Protein 5TIF (pdb70)

Structure (mmCIF, N/CA/C/O backbone):
data_5TIF
#
_entry.id   5TIF
#
_cell.length_a   40.500
_cell.length_b   55.000
_cell.length_c   42.000
_cell.angle_alpha   90.00
_cell.angle_beta   104.90
_cell.angle_gamma   90.00
#
_symmetry.space_group_name_H-M   'P 1 21 1'
#
loop_
_entity.id
_entity.type
_entity.pdbx_description
1 polymer 'Acyl-CoA thioesterase I'
2 non-polymer 'OCTANOIC ACID (CAPRYLIC ACID)'
3 non-polymer DI(HYDROXYETHYL)ETHER
4 water water
#
loop_
_atom_site.group_PDB
_atom_site.id
_atom_site.type_symbol
_atom_site.label_atom_id
_atom_site.label_alt_id
_atom_site.label_comp_id
_atom_site.label_asym_id
_atom_site.label_entity_id
_atom_site.label_seq_id
_atom_site.pdbx_PDB_ins_code
_atom_site.Cartn_x
_atom_site.Cartn_y
_atom_site.Cartn_z
_atom_site.occupancy
_atom_site.B_iso_or_equiv
_atom_site.auth_seq_id
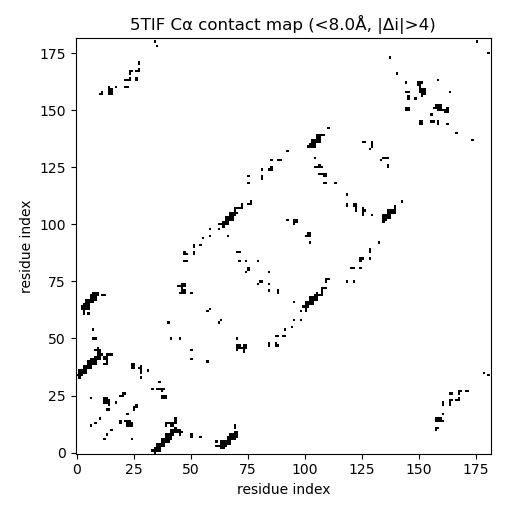_atom_site.auth_comp_id
_atom_site.auth_asym_id
_atom_site.auth_atom_id
_atom_site.pdbx_PDB_model_num
ATOM 1 N N . GLY A 1 3 ? 34.469 13.599 -0.241 1.00 29.83 0 GLY A N 1
ATOM 2 C CA . GLY A 1 3 ? 35.233 12.591 -0.977 1.00 15.82 0 GLY A CA 1
ATOM 3 C C . GLY A 1 3 ? 35.282 11.222 -0.361 1.00 14.18 0 GLY A C 1
ATOM 4 O O . GLY A 1 3 ? 34.899 11.024 0.778 1.00 19.37 0 GLY A O 1
ATOM 5 N N . MET A 1 4 ? 35.770 10.263 -1.152 1.00 12.71 1 MET A N 1
ATOM 6 C CA . MET A 1 4 ? 35.980 8.898 -0.741 1.00 11.93 1 MET A CA 1
ATOM 7 C C . MET A 1 4 ? 37.353 8.760 -0.176 1.00 10.37 1 MET A C 1
ATOM 8 O O . MET A 1 4 ? 38.336 8.735 -0.911 1.00 11.09 1 MET A O 1
ATOM 13 N N . ASP A 1 5 ? 37.451 8.756 1.157 1.00 10.88 2 ASP A N 1
ATOM 14 C CA . ASP A 1 5 ? 38.743 8.611 1.816 1.00 10.28 2 ASP A CA 1
ATOM 15 C C . ASP A 1 5 ? 39.117 7.150 1.906 1.00 9.48 2 ASP A C 1
ATOM 16 O O . ASP A 1 5 ? 38.278 6.263 1.773 1.00 11.61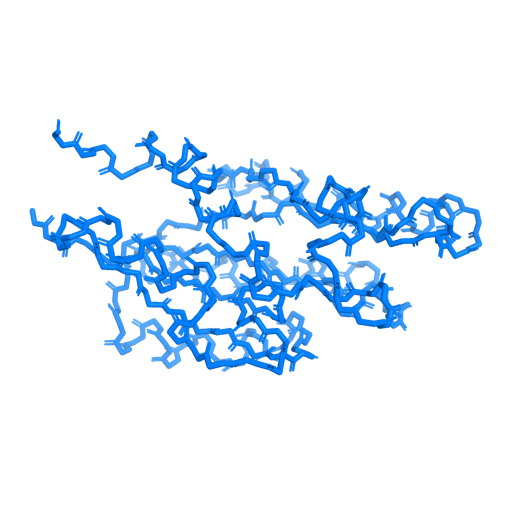 2 ASP A O 1
ATOM 21 N N . THR A 1 6 ? 40.403 6.933 2.177 1.00 9.25 3 THR A N 1
ATOM 22 C CA . THR A 1 6 ? 40.943 5.619 2.381 1.00 9.40 3 THR A CA 1
ATOM 23 C C . THR A 1 6 ? 41.312 5.408 3.850 1.00 8.74 3 THR A C 1
ATOM 24 O O . THR A 1 6 ? 42.035 6.196 4.459 1.00 8.98 3 THR A O 1
ATOM 28 N N . LEU A 1 7 ? 40.849 4.268 4.374 1.00 8.38 4 LEU A N 1
ATOM 29 C CA . LEU A 1 7 ? 41.277 3.698 5.626 1.00 8.03 4 LEU A CA 1
ATOM 30 C C . LEU A 1 7 ? 42.259 2.583 5.292 1.00 7.50 4 LEU A C 1
ATOM 31 O O . LEU A 1 7 ? 41.872 1.612 4.660 1.00 8.20 4 LEU A O 1
ATOM 36 N N . LEU A 1 8 ? 43.499 2.732 5.748 1.00 7.62 5 LEU A N 1
ATOM 37 C CA . LEU A 1 8 ? 44.494 1.675 5.584 1.00 7.79 5 LEU A CA 1
ATOM 38 C C . LEU A 1 8 ? 44.549 0.881 6.866 1.00 7.65 5 LEU A C 1
ATOM 39 O O . LEU A 1 8 ? 44.661 1.459 7.936 1.00 9.02 5 LEU A O 1
ATOM 44 N N . ILE A 1 9 ? 44.489 -0.429 6.749 1.00 7.21 6 ILE A N 1
ATOM 45 C CA A ILE A 1 9 ? 44.602 -1.329 7.882 0.50 7.73 6 ILE A CA 1
ATOM 46 C CA B ILE A 1 9 ? 44.636 -1.304 7.888 0.50 7.78 6 ILE A CA 1
ATOM 47 C C . ILE A 1 9 ? 46.021 -1.905 7.847 1.00 7.86 6 ILE A C 1
ATOM 48 O O . ILE A 1 9 ? 46.377 -2.605 6.909 1.00 10.34 6 ILE A O 1
ATOM 57 N N . LEU A 1 10 ? 46.800 -1.619 8.875 1.00 7.18 7 LEU A N 1
ATOM 58 C CA . LEU A 1 10 ? 48.164 -2.126 9.009 1.00 7.00 7 LEU A CA 1
ATOM 59 C C . LEU A 1 10 ? 48.149 -3.170 10.106 1.00 6.49 7 LEU A C 1
ATOM 60 O O . LEU A 1 10 ? 48.214 -2.829 11.286 1.00 6.66 7 LEU A O 1
ATOM 65 N N . GLY A 1 11 ? 47.994 -4.433 9.707 1.00 7.18 8 GLY A N 1
ATOM 66 C CA . GLY A 1 11 ? 47.726 -5.473 10.673 1.00 6.86 8 GLY A CA 1
ATOM 67 C C . GLY A 1 11 ? 48.456 -6.767 10.387 1.00 6.56 8 GLY A C 1
ATOM 68 O O . GLY A 1 11 ? 49.308 -6.891 9.510 1.00 7.16 8 GLY A O 1
ATOM 69 N N . ASP A 1 12 ? 48.114 -7.743 11.219 1.00 6.75 9 ASP A N 1
ATOM 70 C CA . ASP A 1 12 ? 48.616 -9.101 11.156 1.00 6.73 9 ASP A CA 1
ATOM 71 C C . ASP A 1 12 ? 47.466 -10.039 10.808 1.00 6.47 9 ASP A C 1
ATOM 72 O O . ASP A 1 12 ? 46.518 -9.599 10.127 1.00 6.85 9 ASP A O 1
ATOM 77 N N . SER A 1 13 ? 47.511 -11.312 11.152 1.00 6.84 10 SER A N 1
ATOM 78 C CA A SER A 1 13 ? 46.435 -12.185 10.693 0.50 6.86 10 SER A CA 1
ATOM 79 C CA B SER A 1 13 ? 46.431 -12.210 10.750 0.50 7.26 10 SER A CA 1
ATOM 80 C C . SER A 1 13 ? 45.077 -11.821 11.250 1.00 7.25 10 SER A C 1
ATOM 81 O O . SER A 1 13 ? 44.072 -12.208 10.661 1.00 7.81 10 SER A O 1
ATOM 86 N N . LEU A 1 14 ? 45.018 -11.092 12.352 1.00 6.73 11 LEU A N 1
ATOM 87 C CA . LEU A 1 14 ? 43.700 -10.733 12.852 1.00 7.51 11 LEU A CA 1
ATOM 88 C C . LEU A 1 14 ? 42.937 -9.876 11.877 1.00 7.01 11 LEU A C 1
ATOM 89 O O . LEU A 1 14 ? 41.712 -9.884 11.881 1.00 7.72 11 LEU A O 1
ATOM 94 N N . SER A 1 15 ? 43.660 -9.107 11.061 1.00 6.65 12 SER A N 1
ATOM 95 C CA . SER A 1 15 ? 43.086 -8.299 10.005 1.00 6.33 12 SER A CA 1
ATOM 96 C C . SER A 1 15 ? 43.204 -8.964 8.638 1.00 6.76 12 SER A C 1
ATOM 97 O O . SER A 1 15 ? 42.329 -8.735 7.794 1.00 7.56 12 SER A O 1
ATOM 100 N N . ALA A 1 16 ? 44.280 -9.697 8.362 1.00 7.05 13 ALA A N 1
ATOM 101 C CA . ALA A 1 16 ? 44.420 -10.335 7.058 1.00 7.35 13 ALA A CA 1
ATOM 102 C C . ALA A 1 16 ? 43.476 -11.483 6.872 1.00 8.16 13 ALA A C 1
ATOM 103 O O . ALA A 1 16 ? 43.134 -11.819 5.745 1.00 10.70 13 ALA A O 1
ATOM 105 N N . GLY A 1 17 ? 43.130 -12.111 7.996 1.00 7.89 14 GLY A N 1
ATOM 106 C CA . GLY A 1 17 ? 42.507 -13.413 7.996 1.00 9.89 14 GLY A CA 1
ATOM 107 C C . GLY A 1 17 ? 43.557 -14.459 7.831 1.00 12.32 14 GLY A C 1
ATOM 108 O O . GLY A 1 17 ? 44.336 -14.412 6.937 1.00 23.84 14 GLY A O 1
ATOM 109 N N . TYR A 1 18 ? 43.534 -15.464 8.669 1.00 9.31 15 TYR A N 1
ATOM 110 C CA . TYR A 1 18 ? 44.492 -16.552 8.608 1.00 10.06 15 TYR A CA 1
ATOM 111 C C . TYR A 1 18 ? 44.023 -17.607 7.636 1.00 9.48 15 TYR A C 1
ATOM 112 O O . TYR A 1 18 ? 42.943 -18.163 7.809 1.00 10.36 15 TYR A O 1
ATOM 121 N N . ARG A 1 19 ? 44.847 -17.878 6.635 1.00 9.58 16 ARG A N 1
ATOM 122 C CA . ARG A 1 19 ? 44.524 -18.936 5.689 1.00 10.80 16 ARG A CA 1
ATOM 123 C C . ARG A 1 19 ? 43.148 -18.787 5.103 1.00 10.34 16 ARG A C 1
ATOM 124 O O . ARG A 1 19 ? 42.317 -19.692 5.133 1.00 11.50 16 ARG A O 1
ATOM 132 N N . MET A 1 20 ? 42.888 -17.629 4.515 1.00 9.30 17 MET A N 1
ATOM 133 C CA . MET A 1 20 ? 41.643 -17.380 3.796 1.00 9.31 17 MET A CA 1
ATOM 134 C C . MET A 1 20 ? 41.910 -16.337 2.743 1.00 9.54 17 MET A C 1
ATOM 135 O O . MET A 1 20 ? 42.929 -15.666 2.775 1.00 10.23 17 MET A O 1
ATOM 140 N N . SER A 1 21 ? 40.977 -16.184 1.809 1.00 9.76 18 SER A N 1
ATOM 141 C CA A SER A 1 21 ? 41.058 -15.178 0.774 0.50 9.94 18 SER A CA 1
ATOM 142 C CA B SER A 1 21 ? 41.185 -15.189 0.787 0.50 10.84 18 SER A CA 1
ATOM 143 C C . SER A 1 21 ? 41.035 -13.807 1.389 1.00 9.57 18 SER A C 1
ATOM 144 O O . SER A 1 21 ? 40.304 -13.558 2.356 1.00 10.17 18 SER A O 1
ATOM 149 N N . ALA A 1 22 ? 41.725 -12.879 0.764 1.00 10.15 19 ALA A N 1
ATOM 150 C CA . ALA A 1 22 ? 41.634 -11.506 1.167 1.00 10.29 19 ALA A CA 1
ATOM 151 C C . ALA A 1 22 ? 40.166 -11.041 1.195 1.00 10.00 19 ALA A C 1
ATOM 152 O O . ALA A 1 22 ? 39.755 -10.302 2.081 1.00 10.28 19 ALA A O 1
ATOM 154 N N . SER A 1 23 ? 39.383 -11.459 0.214 1.00 10.05 20 SER A N 1
ATOM 155 C CA . SER A 1 23 ? 38.007 -11.001 0.119 1.00 10.65 20 SER A CA 1
ATOM 156 C C . SER A 1 23 ? 37.113 -11.536 1.218 1.00 10.40 20 SER A C 1
ATOM 157 O O . SER A 1 23 ? 36.033 -11.006 1.418 1.00 11.52 20 SER A O 1
ATOM 160 N N . ALA A 1 24 ? 37.559 -12.574 1.936 1.00 9.99 21 ALA A N 1
ATOM 161 C CA . ALA A 1 24 ? 36.815 -13.136 3.040 1.00 10.35 21 ALA A CA 1
ATOM 162 C C . ALA A 1 24 ? 37.093 -12.444 4.354 1.00 9.38 21 ALA A C 1
ATOM 163 O O . ALA A 1 24 ? 36.337 -12.636 5.303 1.00 10.04 21 ALA A O 1
ATOM 165 N N . ALA A 1 25 ? 38.191 -11.708 4.450 1.00 8.81 22 ALA A N 1
ATOM 166 C CA . ALA A 1 25 ? 38.585 -11.108 5.687 1.00 8.48 22 ALA A CA 1
ATOM 167 C C . ALA A 1 25 ? 37.735 -9.885 5.986 1.00 7.87 22 ALA A C 1
ATOM 168 O O . ALA A 1 25 ? 37.274 -9.172 5.093 1.00 8.32 22 ALA A O 1
ATOM 170 N N . TRP A 1 26 ? 37.562 -9.600 7.288 1.00 8.14 23 TRP A N 1
ATOM 171 C CA . TRP A 1 26 ? 36.672 -8.516 7.656 1.00 7.79 23 TRP A CA 1
ATOM 172 C C . TRP A 1 26 ? 36.997 -7.173 7.043 1.00 7.43 23 TRP A C 1
ATOM 173 O O . TRP A 1 26 ? 36.056 -6.450 6.765 1.00 7.89 23 TRP A O 1
ATOM 184 N N . PRO A 1 27 ? 38.253 -6.775 6.789 1.00 7.20 24 PRO A N 1
ATOM 185 C CA . PRO A 1 27 ? 38.417 -5.455 6.169 1.00 7.24 24 PRO A CA 1
ATOM 186 C C . PRO A 1 27 ? 37.821 -5.385 4.772 1.00 8.01 24 PRO A C 1
ATOM 187 O O . PRO A 1 27 ? 37.342 -4.322 4.364 1.00 8.65 24 PRO A O 1
ATOM 191 N N . ALA A 1 28 ? 37.881 -6.477 4.026 1.00 8.21 25 ALA A N 1
ATOM 192 C CA . ALA A 1 28 ? 37.251 -6.486 2.692 1.00 8.94 25 ALA A CA 1
ATOM 193 C C . ALA A 1 28 ? 35.746 -6.457 2.827 1.00 8.88 25 ALA A C 1
ATOM 194 O O . ALA A 1 28 ? 35.068 -5.766 2.059 1.00 9.92 25 ALA A O 1
ATOM 196 N N . LEU A 1 29 ? 35.199 -7.185 3.787 1.00 8.96 26 LEU A N 1
ATOM 197 C CA . LEU A 1 29 ? 33.771 -7.135 4.037 1.00 9.41 26 LEU A CA 1
ATOM 198 C C . LEU A 1 29 ? 33.345 -5.737 4.456 1.00 9.28 26 LEU A C 1
ATOM 199 O O . LEU A 1 29 ? 32.283 -5.270 4.064 1.00 10.59 26 LEU A O 1
ATOM 204 N N . LEU A 1 30 ? 34.179 -5.043 5.217 1.00 8.91 27 LEU A N 1
ATOM 205 C CA . LEU A 1 30 ? 33.912 -3.690 5.614 1.00 9.02 27 LEU A CA 1
ATOM 206 C C . LEU A 1 30 ? 33.954 -2.775 4.393 1.00 9.60 27 LEU A C 1
ATOM 207 O O . LEU A 1 30 ? 33.084 -1.907 4.227 1.00 10.68 27 LEU A O 1
ATOM 212 N N . ASN A 1 31 ? 34.951 -2.969 3.540 1.00 9.45 28 ASN A N 1
ATOM 213 C CA . ASN A 1 31 ? 35.016 -2.216 2.302 1.00 9.42 28 ASN A CA 1
ATOM 214 C C . ASN A 1 31 ? 33.727 -2.345 1.510 1.00 10.34 28 ASN A C 1
ATOM 215 O O . ASN A 1 31 ? 33.191 -1.382 0.965 1.00 12.59 28 ASN A O 1
ATOM 220 N N . ASP A 1 32 ? 33.250 -3.588 1.418 1.00 10.93 29 ASP A N 1
ATOM 221 C CA . ASP A 1 32 ? 32.015 -3.833 0.682 1.00 12.11 29 ASP A CA 1
ATOM 222 C C . ASP A 1 32 ? 30.830 -3.143 1.367 1.00 12.02 29 ASP A C 1
ATOM 223 O O . ASP A 1 32 ? 29.984 -2.514 0.728 1.00 14.29 29 ASP A O 1
ATOM 228 N N . LYS A 1 33 ? 30.736 -3.243 2.680 1.00 12.21 30 LYS A N 1
ATOM 229 C CA . LYS A 1 33 ? 29.641 -2.612 3.431 1.00 12.72 30 LYS A CA 1
ATOM 230 C C . LYS A 1 33 ? 29.600 -1.113 3.172 1.00 13.12 30 LYS A C 1
ATOM 231 O O . LYS A 1 33 ? 28.530 -0.522 3.040 1.00 16.42 30 LYS A O 1
ATOM 237 N N . TRP A 1 34 ? 30.768 -0.499 3.119 1.00 11.63 31 TRP A N 1
ATOM 238 C CA . TRP A 1 34 ? 30.855 0.943 2.984 1.00 13.34 31 TRP A CA 1
ATOM 239 C C . TRP A 1 34 ? 30.661 1.455 1.575 1.00 16.53 31 TRP A C 1
ATOM 240 O O . TRP A 1 34 ? 30.519 2.643 1.367 1.00 19.20 31 TRP A O 1
ATOM 251 N N . GLN A 1 35 ? 30.590 0.558 0.610 1.00 15.29 32 GLN A N 1
ATOM 252 C CA . GLN A 1 35 ? 30.263 0.895 -0.756 1.00 26.07 32 GLN A CA 1
ATOM 253 C C . GLN A 1 35 ? 30.808 2.209 -1.204 1.00 25.74 32 GLN A C 1
ATOM 254 O O . GLN A 1 35 ? 30.096 3.076 -1.769 1.00 35.99 32 GLN A O 1
ATOM 260 N N . SER A 1 36 ? 32.121 2.329 -1.189 1.00 36.15 33 SER A N 1
ATOM 261 C CA . SER A 1 36 ? 32.702 3.558 -1.799 1.00 29.61 33 SER A CA 1
ATOM 262 C C . SER A 1 36 ? 32.381 4.885 -1.142 1.00 18.24 33 SER A C 1
ATOM 263 O O . SER A 1 36 ? 32.848 5.938 -1.608 1.00 17.23 33 SER A O 1
ATOM 266 N N . LYS A 1 37 ? 31.705 4.847 0.002 1.00 15.27 34 LYS A N 1
ATOM 267 C CA . LYS A 1 37 ? 31.770 5.968 0.912 1.00 15.62 34 LYS A CA 1
ATOM 268 C C . LYS A 1 37 ? 33.157 6.165 1.445 1.00 15.07 34 LYS A C 1
ATOM 269 O O . LYS A 1 37 ? 33.587 7.308 1.587 1.00 15.60 34 LYS A O 1
ATOM 275 N N . THR A 1 38 ? 33.803 5.044 1.755 1.00 15.36 35 THR A N 1
ATOM 276 C CA . THR A 1 38 ? 35.174 4.983 2.215 1.00 14.05 35 THR A CA 1
ATOM 277 C C . THR A 1 38 ? 35.747 3.719 1.652 1.00 13.01 35 THR A C 1
ATOM 278 O O . THR A 1 38 ? 35.072 2.701 1.578 1.00 16.67 35 THR A O 1
ATOM 282 N N . SER A 1 39 ? 37.003 3.815 1.247 1.00 11.70 36 SER A N 1
ATOM 283 C CA . SER A 1 39 ? 37.741 2.640 0.778 1.00 11.79 36 SER A CA 1
ATOM 284 C C . SER A 1 39 ? 38.567 2.092 1.909 1.00 11.09 36 SER A C 1
ATOM 285 O O . SER A 1 39 ? 39.242 2.829 2.597 1.00 14.09 36 SER A O 1
ATOM 288 N N . VAL A 1 40 ? 38.517 0.791 2.094 1.00 9.48 37 VAL A N 1
ATOM 289 C CA . VAL A 1 40 ? 39.361 0.110 3.072 1.00 9.17 37 VAL A CA 1
ATOM 290 C C . VAL A 1 40 ? 40.411 -0.658 2.326 1.00 9.64 37 VAL A C 1
ATOM 291 O O . VAL A 1 40 ? 40.054 -1.517 1.507 1.00 12.23 37 VAL A O 1
ATOM 295 N N . VAL A 1 41 ? 41.665 -0.356 2.600 1.00 9.14 38 VAL A N 1
ATOM 296 C CA . VAL A 1 41 ? 42.788 -1.067 2.035 1.00 9.77 38 VAL A CA 1
ATOM 297 C C . VAL A 1 41 ? 43.385 -1.891 3.144 1.00 8.56 38 VAL A C 1
ATOM 298 O O . VAL A 1 41 ? 43.827 -1.351 4.156 1.00 9.22 38 VAL A O 1
ATOM 302 N N . ASN A 1 42 ? 43.394 -3.196 2.971 1.00 8.43 39 ASN A N 1
ATOM 303 C CA . ASN A 1 42 ? 43.933 -4.112 3.967 1.00 8.03 39 ASN A CA 1
ATOM 304 C C . ASN A 1 42 ? 45.372 -4.296 3.633 1.00 9.68 39 ASN A C 1
ATOM 305 O O . ASN A 1 42 ? 45.679 -4.615 2.444 1.00 14.66 39 ASN A O 1
ATOM 310 N N . ALA A 1 43 ? 46.284 -3.940 4.483 1.00 7.23 40 ALA A N 1
ATOM 311 C CA . ALA A 1 43 ? 47.695 -4.136 4.307 1.00 7.77 40 ALA A CA 1
ATOM 312 C C . ALA A 1 43 ? 48.184 -4.934 5.494 1.00 7.79 40 ALA A C 1
ATOM 313 O O . ALA A 1 43 ? 49.020 -4.497 6.285 1.00 9.14 40 ALA A O 1
ATOM 315 N N . SER A 1 44 ? 47.674 -6.137 5.609 1.00 7.62 41 SER A N 1
ATOM 316 C CA . SER A 1 44 ? 47.920 -6.991 6.748 1.00 7.41 41 SER A CA 1
ATOM 317 C C . SER A 1 44 ? 48.546 -8.281 6.299 1.00 7.62 41 SER A C 1
ATOM 318 O O . SER A 1 44 ? 48.199 -8.787 5.225 1.00 9.47 41 SER A O 1
ATOM 321 N N . ILE A 1 45 ? 49.431 -8.815 7.129 1.00 7.59 42 ILE A N 1
ATOM 322 C CA A ILE A 1 45 ? 50.175 -10.014 6.785 0.50 8.37 42 ILE A CA 1
ATOM 323 C CA B ILE A 1 45 ? 50.187 -10.014 6.779 0.50 8.43 42 ILE A CA 1
ATOM 324 C C . ILE A 1 45 ? 50.223 -10.915 7.984 1.00 7.99 42 ILE A C 1
ATOM 325 O O . ILE A 1 45 ? 50.662 -10.491 9.058 1.00 7.99 42 ILE A O 1
ATOM 334 N N . SER A 1 46 ? 49.804 -12.153 7.820 1.00 8.53 43 SER A N 1
ATOM 335 C CA . SER A 1 46 ? 49.827 -13.090 8.908 1.00 9.19 43 SER A CA 1
ATOM 336 C C . SER A 1 46 ? 51.265 -13.221 9.458 1.00 9.11 43 SER A C 1
ATOM 337 O O . SER A 1 46 ? 52.223 -13.293 8.722 1.00 9.93 43 SER A O 1
ATOM 340 N N . GLY A 1 47 ? 51.352 -13.247 10.782 1.00 8.98 44 GLY A N 1
ATOM 341 C CA . GLY A 1 47 ? 52.617 -13.413 11.444 1.00 9.48 44 GLY A CA 1
ATOM 342 C C . GLY A 1 47 ? 53.427 -12.167 11.631 1.00 8.44 44 GLY A C 1
ATOM 343 O O . GLY A 1 47 ? 54.497 -12.243 12.249 1.00 9.27 44 GLY A O 1
ATOM 344 N N . ASP A 1 48 ? 52.983 -11.021 11.122 1.00 7.97 45 ASP A N 1
ATOM 345 C CA . ASP A 1 48 ? 53.829 -9.844 11.197 1.00 8.17 45 ASP A CA 1
ATOM 346 C C . ASP A 1 48 ? 53.995 -9.363 12.624 1.00 7.83 45 ASP A C 1
ATOM 347 O O . ASP A 1 48 ? 53.025 -9.196 13.360 1.00 7.92 45 ASP A O 1
ATOM 352 N N . THR A 1 49 ? 55.231 -9.073 12.988 1.00 8.10 46 THR A N 1
ATOM 353 C CA . THR A 1 49 ? 55.522 -8.320 14.192 1.00 8.27 46 THR A CA 1
ATOM 354 C C . THR A 1 49 ? 55.232 -6.856 13.948 1.00 7.85 46 THR A C 1
ATOM 355 O O . THR A 1 49 ? 55.070 -6.390 12.824 1.00 7.89 46 THR A O 1
ATOM 359 N N . SER A 1 50 ? 55.225 -6.084 15.028 1.00 7.34 47 SER A N 1
ATOM 360 C CA . SER A 1 50 ? 55.147 -4.635 14.877 1.00 7.70 47 SER A CA 1
ATOM 361 C C . SER A 1 50 ? 56.258 -4.116 13.987 1.00 8.00 47 SER A C 1
ATOM 362 O O . SER A 1 50 ? 56.048 -3.220 13.193 1.00 7.94 47 SER A O 1
ATOM 365 N N . GLN A 1 51 ? 57.453 -4.657 14.138 1.00 8.00 48 GLN A N 1
ATOM 366 C CA . GLN A 1 51 ? 58.578 -4.209 13.340 1.00 8.55 48 GLN A CA 1
ATOM 367 C C . GLN A 1 51 ? 58.374 -4.509 11.875 1.00 8.84 48 GLN A C 1
ATOM 368 O O . GLN A 1 51 ? 58.709 -3.684 11.015 1.00 9.09 48 GLN A O 1
ATOM 374 N N . GLN A 1 52 ? 57.826 -5.671 11.571 1.00 8.16 49 GLN A N 1
ATOM 375 C CA . GLN A 1 52 ? 57.541 -5.991 10.181 1.00 8.37 49 GLN A CA 1
ATOM 376 C C . GLN A 1 52 ? 56.500 -5.065 9.608 1.00 8.64 49 GLN A C 1
ATOM 377 O O . GLN A 1 52 ? 56.590 -4.655 8.452 1.00 9.46 49 GLN A O 1
ATOM 383 N N . GLY A 1 53 ? 55.484 -4.729 10.397 1.00 8.08 50 GLY A N 1
ATOM 384 C CA . GLY A 1 53 ? 54.498 -3.769 9.911 1.00 8.15 50 GLY A CA 1
ATOM 385 C C . GLY A 1 53 ? 55.107 -2.407 9.666 1.00 8.30 50 GLY A C 1
ATOM 386 O O . GLY A 1 53 ? 54.844 -1.759 8.664 1.00 9.16 50 GLY A O 1
ATOM 387 N N . LEU A 1 54 ? 55.942 -1.958 10.598 1.00 8.49 51 LEU A N 1
ATOM 388 C CA . LEU A 1 54 ? 56.631 -0.693 10.434 1.00 8.97 51 LEU A CA 1
ATOM 389 C C . LEU A 1 54 ? 57.462 -0.683 9.136 1.00 9.78 51 LEU A C 1
ATOM 390 O O . LEU A 1 54 ? 57.514 0.325 8.450 1.00 10.42 51 LEU A O 1
ATOM 395 N N . ALA A 1 55 ? 58.138 -1.788 8.843 1.00 9.64 52 ALA A N 1
ATOM 396 C CA . ALA A 1 55 ? 58.949 -1.839 7.639 1.00 11.00 52 ALA A CA 1
ATOM 397 C C . ALA A 1 55 ? 58.079 -1.629 6.388 1.00 10.61 52 ALA A C 1
ATOM 398 O O . ALA A 1 55 ? 58.574 -1.036 5.413 1.00 12.86 52 ALA A O 1
ATOM 400 N N . ARG A 1 56 ? 56.850 -2.113 6.371 1.00 9.65 53 ARG A N 1
ATOM 401 C CA . ARG A 1 56 ? 55.972 -2.015 5.218 1.00 10.16 53 ARG A CA 1
ATOM 402 C C . ARG A 1 56 ? 55.303 -0.676 5.105 1.00 9.54 53 ARG A C 1
ATOM 403 O O . ARG A 1 56 ? 54.817 -0.310 4.051 1.00 9.98 53 ARG A O 1
ATOM 411 N N . LEU A 1 57 ? 55.257 0.063 6.213 1.00 9.29 54 LEU A N 1
ATOM 412 C CA . LEU A 1 57 ? 54.422 1.242 6.299 1.00 9.14 54 LEU A CA 1
ATOM 413 C C . LEU A 1 57 ? 54.772 2.361 5.332 1.00 9.53 54 LEU A C 1
ATOM 414 O O . LEU A 1 57 ? 53.892 2.899 4.701 1.00 10.07 54 LEU A O 1
ATOM 419 N N . PRO A 1 58 ? 56.046 2.730 5.184 1.00 10.33 55 PRO A N 1
ATOM 420 C CA . PRO A 1 58 ? 56.316 3.923 4.366 1.00 10.71 55 PRO A CA 1
ATOM 421 C C . PRO A 1 58 ? 55.828 3.739 2.947 1.00 11.33 55 PRO A C 1
ATOM 422 O O . PRO A 1 58 ? 55.271 4.657 2.374 1.00 11.95 55 PRO A O 1
ATOM 426 N N . ALA A 1 59 ? 56.042 2.557 2.353 1.00 11.77 56 ALA A N 1
ATOM 427 C CA . ALA A 1 59 ? 55.586 2.347 0.967 1.00 12.26 56 ALA A CA 1
ATOM 428 C C . ALA A 1 59 ? 54.099 2.435 0.889 1.00 12.08 56 ALA A C 1
ATOM 429 O O . ALA A 1 59 ? 53.559 2.932 -0.088 1.00 13.10 56 ALA A O 1
ATOM 431 N N . LEU A 1 60 ? 53.420 1.929 1.920 1.00 10.80 57 LEU A N 1
ATOM 432 C CA . LEU A 1 60 ? 51.956 1.965 1.920 1.00 10.71 57 LEU A CA 1
ATOM 433 C C . LEU A 1 60 ? 51.443 3.395 2.039 1.00 11.12 57 LEU A C 1
ATOM 434 O O . LEU A 1 60 ? 50.446 3.765 1.405 1.00 12.39 57 LEU A O 1
ATOM 439 N N . LEU A 1 61 ? 52.087 4.218 2.882 1.00 10.76 58 LEU A N 1
ATOM 440 C CA . LEU A 1 61 ? 51.672 5.599 3.027 1.00 11.01 58 LEU A CA 1
ATOM 441 C C . LEU A 1 61 ? 51.860 6.344 1.703 1.00 13.12 58 LEU A C 1
ATOM 442 O O . LEU A 1 61 ? 50.992 7.118 1.306 1.00 14.71 58 LEU A O 1
ATOM 447 N N . LYS A 1 62 ? 52.973 6.079 1.037 1.00 13.51 59 LYS A N 1
ATOM 448 C CA . LYS A 1 62 ? 53.254 6.718 -0.232 1.00 15.68 59 LYS A CA 1
ATOM 449 C C . LYS A 1 62 ? 52.225 6.268 -1.245 1.00 17.02 59 LYS A C 1
ATOM 450 O O . LYS A 1 62 ? 51.698 7.113 -2.021 1.00 20.08 59 LYS A O 1
ATOM 456 N N . GLN A 1 63 ? 51.937 4.963 -1.299 1.00 15.76 60 GLN A N 1
ATOM 457 C CA . GLN A 1 63 ? 51.063 4.406 -2.291 1.00 17.51 60 GLN A CA 1
ATOM 458 C C . GLN A 1 63 ? 49.622 4.854 -2.147 1.00 19.65 60 GLN A C 1
ATOM 459 O O . GLN A 1 63 ? 48.939 5.222 -3.122 1.00 23.32 60 GLN A O 1
ATOM 465 N N . HIS A 1 64 ? 49.145 4.772 -0.914 1.00 16.33 61 HIS A N 1
ATOM 466 C CA . HIS A 1 64 ? 47.735 4.850 -0.628 1.00 18.14 61 HIS A CA 1
ATOM 467 C C . HIS A 1 64 ? 47.298 6.225 -0.112 1.00 17.02 61 HIS A C 1
ATOM 468 O O . HIS A 1 64 ? 46.108 6.523 -0.192 1.00 22.55 61 HIS A O 1
ATOM 475 N N . GLN A 1 65 ? 48.225 7.015 0.432 1.00 16.96 62 GLN A N 1
ATOM 476 C CA . GLN A 1 65 ? 47.896 8.333 0.982 1.00 17.76 62 GLN A CA 1
ATOM 477 C C . GLN A 1 65 ? 46.596 8.300 1.776 1.00 15.33 62 GLN A C 1
ATOM 478 O O . GLN A 1 65 ? 45.647 9.010 1.560 1.00 17.37 62 GLN A O 1
ATOM 484 N N . PRO A 1 66 ? 46.561 7.416 2.767 1.00 12.53 63 PRO A N 1
ATOM 485 C CA . PRO A 1 66 ? 45.311 7.229 3.507 1.00 11.35 63 PRO A CA 1
ATOM 486 C C . PRO A 1 66 ? 44.985 8.411 4.381 1.00 9.52 63 PRO A C 1
ATOM 487 O O . PRO A 1 66 ? 45.870 9.114 4.885 1.00 11.13 63 PRO A O 1
ATOM 491 N N . ARG A 1 67 ? 43.706 8.583 4.646 1.00 9.57 64 ARG A N 1
ATOM 492 C CA . ARG A 1 67 ? 43.282 9.544 5.648 1.00 9.93 64 ARG A CA 1
ATOM 493 C C . ARG A 1 67 ? 43.468 9.032 7.062 1.00 9.42 64 ARG A C 1
ATOM 494 O O . ARG A 1 67 ? 43.861 9.800 7.937 1.00 11.54 64 ARG A O 1
ATOM 502 N N . TRP A 1 68 ? 43.217 7.732 7.253 1.00 8.73 65 TRP A N 1
ATOM 503 C CA . TRP A 1 68 ? 43.364 7.088 8.554 1.00 9.13 65 TRP A CA 1
ATOM 504 C C . TRP A 1 68 ? 44.145 5.813 8.359 1.00 8.02 65 TRP A C 1
ATOM 505 O O . TRP A 1 68 ? 44.035 5.166 7.316 1.00 8.72 65 TRP A O 1
ATOM 516 N N . VAL A 1 69 ? 44.893 5.456 9.395 1.00 7.96 66 VAL A N 1
ATOM 517 C CA . VAL A 1 69 ? 45.607 4.183 9.432 1.00 7.93 66 VAL A CA 1
ATOM 518 C C . VAL A 1 69 ? 45.243 3.480 10.714 1.00 7.17 66 VAL A C 1
ATOM 519 O O . VAL A 1 69 ? 45.529 3.985 11.789 1.00 7.80 66 VAL A O 1
ATOM 523 N N . LEU A 1 70 ? 44.583 2.344 10.575 1.00 6.70 67 LEU A N 1
ATOM 524 C CA A LEU A 1 70 ? 44.268 1.507 11.729 0.50 6.59 67 LEU A CA 1
ATOM 525 C CA B LEU A 1 70 ? 44.274 1.514 11.743 0.50 6.61 67 LEU A CA 1
ATOM 526 C C . LEU A 1 70 ? 45.447 0.573 11.951 1.00 6.25 67 LEU A C 1
ATOM 527 O O . LEU A 1 70 ? 45.738 -0.254 11.112 1.00 7.26 67 LEU A O 1
ATOM 536 N N . VAL A 1 71 ? 46.098 0.749 13.086 1.00 6.29 68 VAL A N 1
ATOM 537 C CA . VAL A 1 71 ? 47.246 -0.037 13.435 1.00 6.66 68 VAL A CA 1
ATOM 538 C C . VAL A 1 71 ? 46.803 -1.167 14.344 1.00 6.16 68 VAL A C 1
ATOM 539 O O . VAL A 1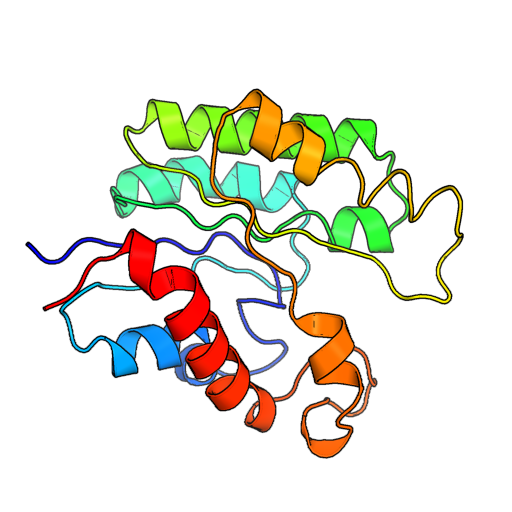 71 ? 46.259 -0.904 15.426 1.00 6.70 68 VAL A O 1
ATOM 543 N N . GLU A 1 72 ? 46.988 -2.387 13.884 1.00 6.21 69 GLU A N 1
ATOM 544 C CA . GLU A 1 72 ? 46.592 -3.592 14.610 1.00 6.28 69 GLU A CA 1
ATOM 545 C C . GLU A 1 72 ? 47.827 -4.496 14.643 1.00 6.09 69 GLU A C 1
ATOM 546 O O . GLU A 1 72 ? 47.947 -5.391 13.820 1.00 6.61 69 GLU A O 1
ATOM 552 N N . LEU A 1 73 ? 48.730 -4.228 15.585 1.00 6.03 70 LEU A N 1
ATOM 553 C CA . LEU A 1 73 ? 50.027 -4.884 15.579 1.00 5.82 70 LEU A CA 1
ATOM 554 C C . LEU A 1 73 ? 50.525 -5.007 16.990 1.00 5.95 70 LEU A C 1
ATOM 555 O O . LEU A 1 73 ? 50.182 -4.208 17.853 1.00 6.36 70 LEU A O 1
ATOM 560 N N . GLY A 1 74 ? 51.436 -5.959 17.158 1.00 6.43 71 GLY A N 1
ATOM 561 C CA . GLY A 1 74 ? 52.137 -6.187 18.391 1.00 6.64 71 GLY A CA 1
ATOM 562 C C . GLY A 1 74 ? 51.797 -7.497 19.045 1.00 6.65 71 GLY A C 1
ATOM 563 O O . GLY A 1 74 ? 52.554 -8.014 19.838 1.00 7.38 71 GLY A O 1
ATOM 564 N N . GLY A 1 75 ? 50.649 -8.064 18.682 1.00 6.48 72 GLY A N 1
ATOM 565 C CA . GLY A 1 75 ? 50.276 -9.350 19.211 1.00 7.07 72 GLY A CA 1
ATOM 566 C C . GLY A 1 75 ? 51.316 -10.405 18.948 1.00 7.09 72 GLY A C 1
ATOM 567 O O . GLY A 1 75 ? 51.560 -11.249 19.812 1.00 7.60 72 GLY A O 1
ATOM 568 N N . ASN A 1 76 ? 51.896 -10.440 17.743 1.00 6.88 73 ASN A N 1
ATOM 569 C CA . ASN A 1 76 ? 52.932 -11.449 17.515 1.00 7.15 73 ASN A CA 1
ATOM 570 C C . ASN A 1 76 ? 54.155 -11.218 18.395 1.00 6.65 73 ASN A C 1
ATOM 571 O O . ASN A 1 76 ? 54.715 -12.183 18.900 1.00 7.98 73 ASN A O 1
ATOM 576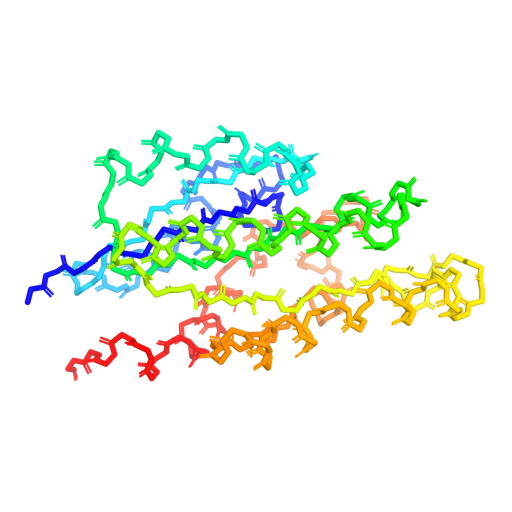 N N . ASP A 1 77 ? 54.507 -9.966 18.604 1.00 6.98 74 ASP A N 1
ATOM 577 C CA . ASP A 1 77 ? 55.633 -9.661 19.502 1.00 7.00 74 ASP A CA 1
ATOM 578 C C . ASP A 1 77 ? 55.345 -10.271 20.868 1.00 7.68 74 ASP A C 1
ATOM 579 O O . ASP A 1 77 ? 56.205 -10.886 21.499 1.00 8.72 74 ASP A O 1
ATOM 584 N N . GLY A 1 78 ? 54.127 -10.064 21.334 1.00 7.48 75 GLY A N 1
ATOM 585 C CA . GLY A 1 78 ? 53.747 -10.554 22.647 1.00 8.31 75 GLY A CA 1
ATOM 586 C C . GLY A 1 78 ? 53.634 -12.044 22.732 1.00 7.52 75 GLY A C 1
ATOM 587 O O . GLY A 1 78 ? 54.028 -12.662 23.737 1.00 8.03 75 GLY A O 1
ATOM 588 N N . LEU A 1 79 ? 53.091 -12.690 21.701 1.00 7.37 76 LEU A N 1
ATOM 589 C CA . LEU A 1 79 ? 53.035 -14.137 21.637 1.00 7.65 76 LEU A CA 1
ATOM 590 C C . LEU A 1 79 ? 54.422 -14.763 21.600 1.00 7.49 76 LEU A C 1
ATOM 591 O O . LEU A 1 79 ? 54.535 -15.959 21.865 1.00 8.40 76 LEU A O 1
ATOM 596 N N . ARG A 1 80 ? 55.432 -13.994 21.270 1.00 7.40 77 ARG A N 1
ATOM 597 C CA . ARG A 1 80 ? 56.794 -14.446 21.225 1.00 7.75 77 ARG A CA 1
ATOM 598 C C . ARG A 1 80 ? 57.595 -13.978 22.419 1.00 7.72 77 ARG A C 1
ATOM 599 O O . ARG A 1 80 ? 58.793 -14.260 22.523 1.00 9.00 77 ARG A O 1
ATOM 607 N N . GLY A 1 81 ? 56.951 -13.299 23.349 1.00 8.03 78 GLY A N 1
ATOM 608 C CA . GLY A 1 81 ? 57.562 -12.901 24.599 1.00 8.74 78 GLY A CA 1
ATOM 609 C C . GLY A 1 81 ? 58.600 -11.822 24.471 1.00 8.78 78 GLY A C 1
ATOM 610 O O . GLY A 1 81 ? 59.499 -11.731 25.296 1.00 11.04 78 GLY A O 1
ATOM 611 N N . PHE A 1 82 ? 58.528 -10.999 23.431 1.00 9.02 79 PHE A N 1
ATOM 612 C CA A PHE A 1 82 ? 59.546 -9.980 23.369 0.50 8.49 79 PHE A CA 1
ATOM 613 C CA B PHE A 1 82 ? 59.382 -9.824 23.143 0.50 11.06 79 PHE A CA 1
ATOM 614 C C . PHE A 1 82 ? 59.204 -8.825 24.305 1.00 9.17 79 PHE A C 1
ATOM 615 O O . PHE A 1 82 ? 58.132 -8.719 24.880 1.00 9.73 79 PHE A O 1
ATOM 630 N N . GLN A 1 83 ? 60.196 -8.006 24.555 1.00 10.04 80 GLN A N 1
ATOM 631 C CA . GLN A 1 83 ? 60.097 -7.042 25.625 1.00 10.29 80 GLN A CA 1
ATOM 632 C C . GLN A 1 83 ? 59.041 -5.986 25.287 1.00 9.62 80 GLN A C 1
ATOM 633 O O . GLN A 1 83 ? 59.077 -5.411 24.218 1.00 10.06 80 GLN A O 1
ATOM 639 N N . PRO A 1 84 ? 58.139 -5.692 26.205 1.00 9.94 81 PRO A N 1
ATOM 640 C CA . PRO A 1 84 ? 57.112 -4.709 25.876 1.00 10.38 81 PRO A CA 1
ATOM 641 C C . PRO A 1 84 ? 57.654 -3.380 25.430 1.00 9.92 81 PRO A C 1
ATOM 642 O O . PRO A 1 84 ? 57.065 -2.773 24.552 1.00 10.23 81 PRO A O 1
ATOM 646 N N . GLN A 1 85 ? 58.780 -2.923 25.990 1.00 10.13 82 GLN A N 1
ATOM 647 C CA . GLN A 1 85 ? 59.266 -1.619 25.608 1.00 12.36 82 GLN A CA 1
ATOM 648 C C . GLN A 1 85 ? 59.625 -1.589 24.129 1.00 11.21 82 GLN A C 1
ATOM 649 O O . GLN A 1 85 ? 59.495 -0.531 23.521 1.00 12.06 82 GLN A O 1
ATOM 655 N N . GLN A 1 86 ? 60.097 -2.725 23.562 1.00 12.09 83 GLN A N 1
ATOM 656 C CA . GLN A 1 86 ? 60.409 -2.737 22.140 1.00 12.73 83 GLN A CA 1
ATOM 657 C C . GLN A 1 86 ? 59.164 -2.625 21.286 1.00 10.43 83 GLN A C 1
ATOM 658 O O . GLN A 1 86 ? 59.176 -1.925 20.279 1.00 12.08 83 GLN A O 1
ATOM 664 N N . THR A 1 87 ? 58.089 -3.305 21.685 1.00 9.18 84 THR A N 1
ATOM 665 C CA . THR A 1 87 ? 56.850 -3.163 20.960 1.00 8.98 84 THR A CA 1
ATOM 666 C C . THR A 1 87 ? 56.340 -1.752 21.078 1.00 8.24 84 THR A C 1
ATOM 667 O O . THR A 1 87 ? 55.901 -1.138 20.106 1.00 8.53 84 THR A O 1
ATOM 671 N N . GLU A 1 88 ? 56.399 -1.183 22.296 1.00 7.72 85 GLU A N 1
ATOM 672 C CA . GLU A 1 88 ? 55.961 0.167 22.503 1.00 7.75 85 GLU A CA 1
ATOM 673 C C . GLU A 1 88 ? 56.714 1.135 21.597 1.00 7.52 85 GLU A C 1
ATOM 674 O O . GLU A 1 88 ? 56.111 2.000 20.977 1.00 7.81 85 GLU A O 1
ATOM 680 N N . GLN A 1 89 ? 58.032 1.022 21.548 1.00 7.80 86 GLN A N 1
ATOM 681 C CA . GLN A 1 89 ? 58.799 1.915 20.734 1.00 8.21 86 GLN A CA 1
ATOM 682 C C . GLN A 1 89 ? 58.513 1.762 19.249 1.00 7.59 86 GLN A C 1
ATOM 683 O O . GLN A 1 89 ? 58.500 2.747 18.506 1.00 8.50 86 GLN A O 1
ATOM 689 N N . THR A 1 90 ? 58.298 0.536 18.820 1.00 8.01 87 THR A N 1
ATOM 690 C CA . THR A 1 90 ? 57.982 0.310 17.405 1.00 8.40 87 THR A CA 1
ATOM 691 C C . THR A 1 90 ? 56.638 0.905 17.066 1.00 7.53 87 THR A C 1
ATOM 692 O O . THR A 1 90 ? 56.492 1.592 16.051 1.00 8.00 87 THR A O 1
ATOM 696 N N . LEU A 1 91 ? 55.627 0.684 17.903 1.00 7.49 88 LEU A N 1
ATOM 697 C CA . LEU A 1 91 ? 54.322 1.261 17.680 1.00 7.31 88 LEU A CA 1
ATOM 698 C C . LEU A 1 91 ? 54.422 2.783 17.729 1.00 7.29 88 LEU A C 1
ATOM 699 O O . LEU A 1 91 ? 53.755 3.477 16.952 1.00 7.69 88 LEU A O 1
ATOM 704 N N . ARG A 1 92 ? 55.235 3.334 18.642 1.00 7.60 89 ARG A N 1
ATOM 705 C CA . ARG A 1 92 ? 55.436 4.781 18.702 1.00 7.60 89 ARG A CA 1
ATOM 706 C C . ARG A 1 92 ? 55.926 5.296 17.335 1.00 7.65 89 ARG A C 1
ATOM 707 O O . ARG A 1 92 ? 55.439 6.310 16.836 1.00 8.04 89 ARG A O 1
ATOM 715 N N . GLN A 1 93 ? 56.911 4.612 16.775 1.00 8.16 90 GLN A N 1
ATOM 716 C CA . GLN A 1 93 ? 57.428 5.044 15.498 1.00 8.70 90 GLN A CA 1
ATOM 717 C C . GLN A 1 93 ? 56.364 4.928 14.401 1.00 8.61 90 GLN A C 1
ATOM 718 O O . GLN A 1 93 ? 56.310 5.787 13.523 1.00 9.47 90 GLN A O 1
ATOM 724 N N . ILE A 1 94 ? 55.576 3.858 14.400 1.00 8.21 91 ILE A N 1
ATOM 725 C CA . ILE A 1 94 ? 54.495 3.760 13.451 1.00 8.08 91 ILE A CA 1
ATOM 726 C C . ILE A 1 94 ? 53.579 4.951 13.575 1.00 8.13 91 ILE A C 1
ATOM 727 O O . ILE A 1 94 ? 53.205 5.542 12.567 1.00 8.36 91 ILE A O 1
ATOM 732 N N . LEU A 1 95 ? 53.185 5.302 14.800 1.00 7.47 92 LEU A N 1
ATOM 733 C CA . LEU A 1 95 ? 52.280 6.414 15.004 1.00 7.48 92 LEU A CA 1
ATOM 734 C C . LEU A 1 95 ? 52.898 7.702 14.493 1.00 8.02 92 LEU A C 1
ATOM 735 O O . LEU A 1 95 ? 52.214 8.532 13.887 1.00 8.38 92 LEU A O 1
ATOM 740 N N . GLN A 1 96 ? 54.176 7.910 14.776 1.00 8.46 93 GLN A N 1
ATOM 741 C CA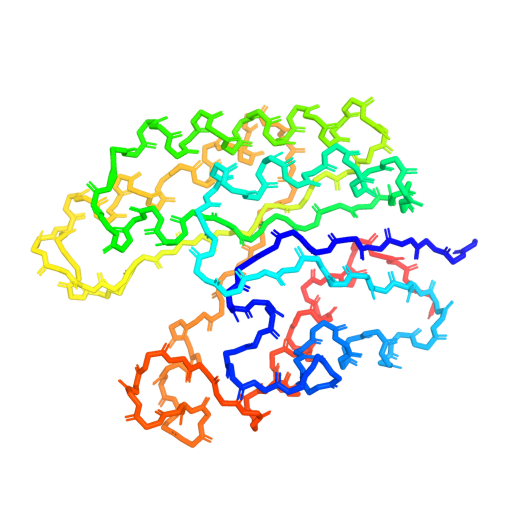 . GLN A 1 96 ? 54.863 9.083 14.280 1.00 9.06 93 GLN A CA 1
ATOM 742 C C . GLN A 1 96 ? 54.840 9.145 12.770 1.00 9.41 93 GLN A C 1
ATOM 743 O O . GLN A 1 96 ? 54.612 10.199 12.195 1.00 10.50 93 GLN A O 1
ATOM 749 N N . ASP A 1 97 ? 55.094 8.018 12.122 1.00 9.23 94 ASP A N 1
ATOM 750 C CA . ASP A 1 97 ? 55.137 8.002 10.662 1.00 10.14 94 ASP A CA 1
ATOM 751 C C . ASP A 1 97 ? 53.757 8.273 10.070 1.00 9.54 94 ASP A C 1
ATOM 752 O O . ASP A 1 97 ? 53.659 8.976 9.081 1.00 11.18 94 ASP A O 1
ATOM 757 N N . VAL A 1 98 ? 52.720 7.681 10.658 1.00 9.35 95 VAL A N 1
ATOM 758 C CA . VAL A 1 98 ? 51.378 7.920 10.155 1.00 9.24 95 VAL A CA 1
ATOM 759 C C . VAL A 1 98 ? 51.034 9.401 10.239 1.00 9.82 95 VAL A C 1
ATOM 760 O O . VAL A 1 98 ? 50.569 10.002 9.290 1.00 10.64 95 VAL A O 1
ATOM 764 N N . LYS A 1 99 ? 51.300 10.014 11.399 1.00 9.46 96 LYS A N 1
ATOM 765 C CA . LYS A 1 99 ? 50.999 11.424 11.527 1.00 10.32 96 LYS A CA 1
ATOM 766 C C . LYS A 1 99 ? 51.825 12.270 10.583 1.00 10.62 96 LYS A C 1
ATOM 767 O O . LYS A 1 99 ? 51.339 13.266 10.028 1.00 12.41 96 LYS A O 1
ATOM 773 N N . ALA A 1 100 ? 53.077 11.908 10.391 1.00 10.99 97 ALA A N 1
ATOM 774 C CA . ALA A 1 100 ? 53.931 12.690 9.526 1.00 12.38 97 ALA A CA 1
ATOM 775 C C . ALA A 1 100 ? 53.551 12.613 8.072 1.00 11.82 97 ALA A C 1
ATOM 776 O O . ALA A 1 100 ? 53.947 13.452 7.280 1.00 14.03 97 ALA A O 1
ATOM 778 N N . ALA A 1 101 ? 52.810 11.581 7.714 1.00 12.72 98 ALA A N 1
ATOM 779 C CA . ALA A 1 101 ? 52.189 11.478 6.400 1.00 13.03 98 ALA A CA 1
ATOM 780 C C . ALA A 1 101 ? 50.790 12.120 6.329 1.00 15.00 98 ALA A C 1
ATOM 781 O O . ALA A 1 101 ? 50.038 11.925 5.360 1.00 16.97 98 ALA A O 1
ATOM 783 N N . ASN A 1 102 ? 50.456 12.928 7.309 1.00 12.91 99 ASN A N 1
ATOM 784 C CA . ASN A 1 102 ? 49.172 13.591 7.292 1.00 15.28 99 ASN A CA 1
ATOM 785 C C . ASN A 1 102 ? 47.986 12.632 7.380 1.00 15.10 99 ASN A C 1
ATOM 786 O O . ASN A 1 102 ? 46.906 12.931 6.845 1.00 17.65 99 ASN A O 1
ATOM 791 N N . ALA A 1 103 ? 48.200 11.515 8.057 1.00 12.60 100 ALA A N 1
ATOM 792 C CA . ALA A 1 103 ? 47.132 10.577 8.297 1.00 12.21 100 ALA A CA 1
ATOM 793 C C . ALA A 1 103 ? 46.858 10.513 9.793 1.00 10.76 100 ALA A C 1
ATOM 794 O O . ALA A 1 103 ? 47.707 10.853 10.622 1.00 12.07 100 ALA A O 1
ATOM 796 N N . GLU A 1 104 ? 45.653 10.085 10.113 1.00 11.73 101 GLU A N 1
ATOM 797 C CA . GLU A 1 104 ? 45.216 9.948 11.489 1.00 11.30 101 GLU A CA 1
ATOM 798 C C . GLU A 1 104 ? 45.370 8.512 11.929 1.00 9.24 101 GLU A C 1
ATOM 799 O O . GLU A 1 104 ? 44.727 7.633 11.377 1.00 9.66 101 GLU A O 1
ATOM 805 N N . PRO A 1 105 ? 46.231 8.215 12.906 1.00 8.92 102 PRO A N 1
ATOM 806 C CA . PRO A 1 105 ? 46.305 6.840 13.402 1.00 8.23 102 PRO A CA 1
ATOM 807 C C . PRO A 1 105 ? 45.133 6.491 14.245 1.00 7.71 102 PRO A C 1
ATOM 808 O O . PRO A 1 105 ? 44.650 7.316 15.035 1.00 9.09 102 PRO A O 1
ATOM 812 N N . LEU A 1 106 ? 44.750 5.232 14.166 1.00 7.03 103 LEU A N 1
ATOM 813 C CA . LEU A 1 106 ? 43.776 4.630 15.041 1.00 7.50 103 LEU A CA 1
ATOM 814 C C . LEU A 1 106 ? 44.474 3.409 15.623 1.00 7.44 103 LEU A C 1
ATOM 815 O O . LEU A 1 106 ? 44.916 2.565 14.850 1.00 10.81 103 LEU A O 1
ATOM 820 N N . LEU A 1 107 ? 44.591 3.287 16.934 1.00 6.41 104 LEU A N 1
ATOM 821 C CA . LEU A 1 107 ? 45.378 2.236 17.521 1.00 6.20 104 LEU A CA 1
ATOM 822 C C . LEU A 1 107 ? 44.474 1.197 18.138 1.00 5.84 104 LEU A C 1
ATOM 823 O O . LEU A 1 107 ? 43.751 1.506 19.080 1.00 6.61 104 LEU A O 1
ATOM 828 N N . MET A 1 108 ? 44.519 -0.038 17.658 1.00 5.86 105 MET A N 1
ATOM 829 C CA . MET A 1 108 ? 43.732 -1.086 18.286 1.00 6.01 105 MET A CA 1
ATOM 830 C C . MET A 1 108 ? 44.443 -1.654 19.487 1.00 5.90 105 MET A C 1
ATOM 831 O O . MET A 1 108 ? 45.590 -2.093 19.404 1.00 6.51 105 MET A O 1
ATOM 836 N N . GLN A 1 109 ? 43.750 -1.650 20.633 1.00 5.98 106 GLN A N 1
ATOM 837 C CA . GLN A 1 109 ? 44.244 -2.392 21.769 1.00 6.28 106 GLN A CA 1
ATOM 838 C C . GLN A 1 109 ? 44.489 -3.834 21.410 1.00 6.12 106 GLN A C 1
ATOM 839 O O . GLN A 1 109 ? 43.653 -4.456 20.782 1.00 6.70 106 GLN A O 1
ATOM 845 N N . ILE A 1 110 ? 45.623 -4.397 21.858 1.00 6.04 107 ILE A N 1
ATOM 846 C CA . ILE A 1 110 ? 45.874 -5.813 21.742 1.00 6.62 107 ILE A CA 1
ATOM 847 C C . ILE A 1 110 ? 46.046 -6.348 23.162 1.00 6.71 107 ILE A C 1
ATOM 848 O O . ILE A 1 110 ? 46.590 -5.675 24.017 1.00 6.87 107 ILE A O 1
ATOM 853 N N . ARG A 1 111 ? 45.595 -7.582 23.391 1.00 7.00 108 ARG A N 1
ATOM 854 C CA . ARG A 1 111 ? 45.813 -8.291 24.634 1.00 8.13 108 ARG A CA 1
ATOM 855 C C . ARG A 1 111 ? 46.190 -9.702 24.309 1.00 8.72 108 ARG A C 1
ATOM 856 O O . ARG A 1 111 ? 45.795 -10.228 23.288 1.00 10.74 108 ARG A O 1
ATOM 864 N N A LEU A 1 112 ? 46.929 -10.306 25.210 0.50 9.83 109 LEU A N 1
ATOM 865 N N B LEU A 1 112 ? 46.961 -10.357 25.161 0.50 8.49 109 LEU A N 1
ATOM 866 C CA A LEU A 1 112 ? 47.127 -11.736 25.213 0.50 9.03 109 LEU A CA 1
ATOM 867 C CA B LEU A 1 112 ? 47.537 -11.677 24.847 0.50 9.82 109 LEU A CA 1
ATOM 868 C C A LEU A 1 112 ? 46.032 -12.458 25.987 0.50 9.91 109 LEU A C 1
ATOM 869 C C B LEU A 1 112 ? 46.774 -12.776 25.555 0.50 10.89 109 LEU A C 1
ATOM 870 O O A LEU A 1 112 ? 45.275 -11.859 26.742 0.50 10.14 109 LEU A O 1
ATOM 871 O O B LEU A 1 112 ? 46.190 -12.523 26.613 0.50 12.36 109 LEU A O 1
ATOM 880 N N A PRO A 1 113 ? 45.927 -13.769 25.767 0.50 9.83 110 PRO A N 1
ATOM 881 N N B PRO A 1 113 ? 46.837 -14.014 25.021 0.50 10.79 110 PRO A N 1
ATOM 882 C CA A PRO A 1 113 ? 44.870 -14.508 26.410 0.50 11.49 110 PRO A CA 1
ATOM 883 C CA B PRO A 1 113 ? 46.368 -15.144 25.820 0.50 12.47 110 PRO A CA 1
ATOM 884 C C A PRO A 1 113 ? 45.030 -14.586 27.914 0.50 11.55 110 PRO A C 1
ATOM 885 C C B PRO A 1 113 ? 47.232 -15.495 27.017 0.50 11.70 110 PRO A C 1
ATOM 886 O O A PRO A 1 113 ? 46.120 -14.383 28.454 0.50 11.89 110 PRO A O 1
ATOM 887 O O B PRO A 1 113 ? 48.383 -15.071 27.148 0.50 12.18 110 PRO A O 1
ATOM 894 N N A ALA A 1 114 ? 43.934 -14.933 28.594 0.50 15.04 111 ALA A N 1
ATOM 895 N N B ALA A 1 114 ? 46.664 -16.348 27.861 0.50 12.86 111 ALA A N 1
ATOM 896 C CA A ALA A 1 114 ? 43.866 -14.917 30.045 0.50 17.96 111 ALA A CA 1
ATOM 897 C CA B ALA A 1 114 ? 47.362 -16.697 29.090 0.50 11.51 111 ALA A CA 1
ATOM 898 C C A ALA A 1 114 ? 44.931 -15.832 30.637 0.50 14.64 111 ALA A C 1
ATOM 899 C C B ALA A 1 114 ? 48.719 -17.359 28.818 0.50 11.77 111 ALA A C 1
ATOM 900 O O A ALA A 1 114 ? 45.436 -15.556 31.729 0.50 18.43 111 ALA A O 1
ATOM 901 O O B ALA A 1 114 ? 48.937 -18.074 27.830 0.50 13.67 111 ALA A O 1
ATOM 904 N N A ASN A 1 115 ? 45.255 -16.918 29.942 0.50 11.55 112 ASN A N 1
ATOM 905 N N B ASN A 1 115 ? 49.632 -17.112 29.743 0.50 11.26 112 ASN A N 1
ATOM 906 C CA A ASN A 1 115 ? 46.224 -17.892 30.477 0.50 13.43 112 ASN A CA 1
ATOM 907 C CA B ASN A 1 115 ? 50.924 -17.791 29.710 0.50 11.04 112 ASN A CA 1
ATOM 908 C C A ASN A 1 115 ? 47.683 -17.488 30.258 0.50 11.72 112 ASN A C 1
ATOM 909 C C B ASN A 1 115 ? 51.263 -18.102 31.179 0.50 11.58 112 ASN A C 1
ATOM 910 O O A ASN A 1 115 ? 48.581 -18.207 30.693 0.50 13.42 112 ASN A O 1
ATOM 911 O O B ASN A 1 115 ? 50.794 -19.132 31.691 0.50 13.08 112 ASN A O 1
ATOM 920 N N A TYR A 1 116 ? 47.918 -16.363 29.589 0.50 11.70 113 TYR A N 1
ATOM 921 N N B TYR A 1 116 ? 52.128 -17.313 31.786 0.50 15.56 113 TYR A N 1
ATOM 922 C CA A TYR A 1 116 ? 49.291 -15.956 29.352 0.50 11.01 113 TYR A CA 1
ATOM 923 C CA B TYR A 1 116 ? 52.475 -17.525 33.165 0.50 13.80 113 TYR A CA 1
ATOM 924 C C A TYR A 1 116 ? 49.861 -15.529 30.712 0.50 13.10 113 TYR A C 1
ATOM 925 C C B TYR A 1 116 ? 52.270 -16.230 33.916 0.50 11.86 113 TYR A C 1
ATOM 926 O O A TYR A 1 116 ? 49.091 -15.197 31.647 0.50 20.86 113 TYR A O 1
ATOM 927 O O B TYR A 1 116 ? 52.963 -15.270 33.664 0.50 13.59 113 TYR A O 1
ATOM 944 N N A GLY A 1 117 ? 51.193 -15.622 30.847 0.50 14.27 114 GLY A N 1
ATOM 945 N N B GLY A 1 117 ? 51.281 -16.196 34.797 0.50 14.08 114 GLY A N 1
ATOM 946 C CA A GLY A 1 117 ? 51.888 -15.005 31.999 0.50 13.35 114 GLY A CA 1
ATOM 947 C CA B GLY A 1 117 ? 51.050 -15.067 35.638 0.50 13.22 114 GLY A CA 1
ATOM 948 C C A GLY A 1 117 ? 51.356 -13.632 32.368 0.50 14.98 114 GLY A C 1
ATOM 949 C C B GLY A 1 117 ? 50.492 -13.899 34.843 0.50 13.44 114 GLY A C 1
ATOM 950 O O A GLY A 1 117 ? 51.464 -12.725 31.580 0.50 8.00 114 GLY A O 1
ATOM 951 O O B GLY A 1 117 ? 50.167 -14.008 33.683 0.50 14.87 114 GLY A O 1
ATOM 952 N N A ARG A 1 118 ? 50.804 -13.467 33.570 0.50 17.02 115 ARG A N 1
ATOM 953 N N B ARG A 1 118 ? 50.354 -12.751 35.474 0.50 13.41 115 ARG A N 1
ATOM 954 C CA A ARG A 1 118 ? 50.023 -12.278 33.947 0.50 14.09 115 ARG A CA 1
ATOM 955 C CA B ARG A 1 118 ? 49.651 -11.650 34.806 0.50 14.01 115 ARG A CA 1
ATOM 956 C C A ARG A 1 118 ? 50.738 -10.871 34.142 0.50 16.00 115 ARG A C 1
ATOM 957 C C B ARG A 1 118 ? 50.645 -10.632 34.361 0.50 13.55 115 ARG A C 1
ATOM 958 O O A ARG A 1 118 ? 50.259 -9.862 33.612 0.50 14.75 115 ARG A O 1
ATOM 959 O O B ARG A 1 118 ? 50.317 -9.715 33.621 0.50 12.94 115 ARG A O 1
ATOM 974 N N . ARG A 1 119 ? 51.861 -10.754 34.880 1.00 14.27 116 ARG A N 1
ATOM 975 C CA . ARG A 1 119 ? 52.687 -9.542 34.834 1.00 12.68 116 ARG A CA 1
ATOM 976 C C . ARG A 1 119 ? 53.009 -9.177 33.391 1.00 10.63 116 ARG A C 1
ATOM 977 O O . ARG A 1 119 ? 52.874 -8.019 33.017 1.00 10.44 116 ARG A O 1
ATOM 985 N N . TYR A 1 120 ? 53.470 -10.125 32.598 1.00 9.91 117 TYR A N 1
ATOM 986 C CA . TYR A 1 120 ? 53.839 -9.831 31.251 1.00 9.52 117 TYR A CA 1
ATOM 987 C C . TYR A 1 120 ? 52.643 -9.342 30.438 1.00 8.92 117 TYR A C 1
ATOM 988 O O . TYR A 1 120 ? 52.721 -8.352 29.730 1.00 8.72 117 TYR A O 1
ATOM 997 N N . ASN A 1 121 ? 51.524 -10.039 30.540 1.00 9.15 118 ASN A N 1
ATOM 998 C CA A ASN A 1 121 ? 50.377 -9.673 29.783 0.50 8.98 118 ASN A CA 1
ATOM 999 C CA B ASN A 1 121 ? 50.339 -9.641 29.739 0.50 9.99 118 ASN A CA 1
ATOM 1000 C C . ASN A 1 121 ? 49.888 -8.270 30.150 1.00 8.89 118 ASN A C 1
ATOM 1001 O O . ASN A 1 121 ? 49.448 -7.499 29.301 1.00 9.80 118 ASN A O 1
ATOM 1010 N N . GLU A 1 122 ? 49.949 -7.935 31.422 1.00 9.38 119 GLU A N 1
ATOM 1011 C CA . GLU A 1 122 ? 49.537 -6.624 31.843 1.00 9.71 119 GLU A CA 1
ATOM 1012 C C . GLU A 1 122 ? 50.459 -5.565 31.298 1.00 8.87 119 GLU A C 1
ATOM 1013 O O . GLU A 1 122 ? 50.024 -4.494 30.868 1.00 8.94 119 GLU A O 1
ATOM 1019 N N . ALA A 1 123 ? 51.766 -5.811 31.324 1.00 8.70 120 ALA A N 1
ATOM 1020 C CA . ALA A 1 123 ? 52.722 -4.867 30.766 1.00 9.14 120 ALA A CA 1
ATOM 1021 C C . ALA A 1 123 ? 52.510 -4.708 29.258 1.00 8.31 120 ALA A C 1
ATOM 1022 O O . ALA A 1 123 ? 52.577 -3.602 28.741 1.00 9.03 120 ALA A O 1
ATOM 1024 N N . PHE A 1 124 ? 52.291 -5.809 28.572 1.00 7.95 121 PHE A N 1
ATOM 1025 C CA . PHE A 1 124 ? 52.043 -5.760 27.151 1.00 7.92 121 PHE A CA 1
ATOM 1026 C C . PHE A 1 124 ? 50.808 -4.939 26.829 1.00 7.39 121 PHE A C 1
ATOM 1027 O O . PHE A 1 124 ? 50.800 -4.047 26.008 1.00 7.63 121 PHE A O 1
ATOM 1035 N N . SER A 1 125 ? 49.719 -5.247 27.531 1.00 7.60 122 SER A N 1
ATOM 1036 C CA A SER A 1 125 ? 48.476 -4.587 27.178 0.50 7.43 122 SER A CA 1
ATOM 1037 C CA B SER A 1 125 ? 48.453 -4.618 27.248 0.50 7.00 122 SER A CA 1
ATOM 1038 C C . SER A 1 125 ? 48.490 -3.134 27.532 1.00 7.35 122 SER A C 1
ATOM 1039 O O . SER A 1 125 ? 47.831 -2.337 26.874 1.00 7.44 122 SER A O 1
ATOM 1044 N N . ALA A 1 126 ? 49.266 -2.730 28.552 1.00 7.06 123 ALA A N 1
ATOM 1045 C CA . ALA A 1 126 ? 49.333 -1.351 28.961 1.00 7.44 123 ALA A CA 1
ATOM 1046 C C . ALA A 1 126 ? 49.938 -0.446 27.910 1.00 7.04 123 ALA A C 1
ATOM 1047 O O . ALA A 1 126 ? 49.755 0.768 27.956 1.00 7.56 123 ALA A O 1
ATOM 1049 N N . ILE A 1 127 ? 50.709 -0.987 26.975 1.00 6.99 124 ILE A N 1
ATOM 1050 C CA A ILE A 1 127 ? 51.343 -0.101 26.017 0.50 8.21 124 ILE A CA 1
ATOM 1051 C CA B ILE A 1 127 ? 51.330 -0.206 25.903 0.50 7.02 124 ILE A CA 1
ATOM 1052 C C . ILE A 1 127 ? 50.308 0.627 25.180 1.00 6.78 124 ILE A C 1
ATOM 1053 O O . ILE A 1 127 ? 50.551 1.755 24.778 1.00 7.37 124 ILE A O 1
ATOM 1062 N N . TYR A 1 128 ? 49.149 0.018 24.936 1.00 6.34 125 TYR A N 1
ATOM 1063 C CA . TYR A 1 128 ? 48.198 0.575 23.986 1.00 6.52 125 TYR A CA 1
ATOM 1064 C C . TYR A 1 128 ? 47.495 1.811 24.527 1.00 6.16 125 TYR A C 1
ATOM 1065 O O . TYR A 1 128 ? 47.519 2.841 23.866 1.00 6.71 125 TYR A O 1
ATOM 1074 N N . PRO A 1 129 ? 46.902 1.779 25.729 1.00 6.63 126 PRO A N 1
ATOM 1075 C CA . PRO A 1 129 ? 46.348 3.017 26.249 1.00 7.11 126 PRO A CA 1
ATOM 1076 C C . PRO A 1 129 ? 47.413 4.062 26.444 1.00 6.70 126 PRO A C 1
ATOM 1077 O O . PRO A 1 129 ? 47.144 5.261 26.317 1.00 7.34 126 PRO A O 1
ATOM 1081 N N . LYS A 1 130 ? 48.638 3.657 26.809 1.00 6.92 127 LYS A N 1
ATOM 1082 C CA . LYS A 1 130 ? 49.688 4.630 26.998 1.00 7.18 127 LYS A CA 1
ATOM 1083 C C . LYS A 1 130 ? 49.951 5.367 25.706 1.00 6.77 127 LYS A C 1
ATOM 1084 O O . LYS A 1 130 ? 50.031 6.598 25.681 1.00 7.07 127 LYS A O 1
ATOM 1090 N N . LEU A 1 131 ? 50.128 4.647 24.607 1.00 6.67 128 LEU A N 1
ATOM 1091 C CA . LEU A 1 131 ? 50.395 5.283 23.347 1.00 6.60 128 LEU A CA 1
ATOM 1092 C C . LEU A 1 131 ? 49.217 6.088 22.831 1.00 6.45 128 LEU A C 1
ATOM 1093 O O . LEU A 1 131 ? 49.405 7.144 22.245 1.00 7.08 128 LEU A O 1
ATOM 1098 N N . ALA A 1 132 ? 47.999 5.597 23.040 1.00 6.44 129 ALA A N 1
ATOM 1099 C CA . ALA A 1 132 ? 46.866 6.361 22.573 1.00 6.51 129 ALA A CA 1
ATOM 1100 C C . ALA A 1 132 ? 46.749 7.675 23.294 1.00 6.83 129 ALA A C 1
ATOM 1101 O O . ALA A 1 132 ? 46.409 8.685 22.697 1.00 7.48 129 ALA A O 1
ATOM 1103 N N . LYS A 1 133 ? 47.055 7.694 24.587 1.00 7.45 130 LYS A N 1
ATOM 1104 C CA . LYS A 1 133 ? 47.080 8.936 25.345 1.00 7.64 130 LYS A CA 1
ATOM 1105 C C . LYS A 1 133 ? 48.204 9.835 24.926 1.00 7.60 130 LYS A C 1
ATOM 1106 O O . LYS A 1 133 ? 48.069 11.031 24.771 1.00 8.35 130 LYS A O 1
ATOM 1112 N N . GLU A 1 134 ? 49.382 9.242 24.722 1.00 7.34 131 GLU A N 1
ATOM 1113 C CA . GLU A 1 134 ? 50.559 9.984 24.327 1.00 7.72 131 GLU A CA 1
ATOM 1114 C C . GLU A 1 134 ? 50.338 10.743 23.044 1.00 7.00 131 GLU A C 1
ATOM 1115 O O . GLU A 1 134 ? 50.647 11.921 22.928 1.00 7.99 131 GLU A O 1
ATOM 1121 N N . PHE A 1 135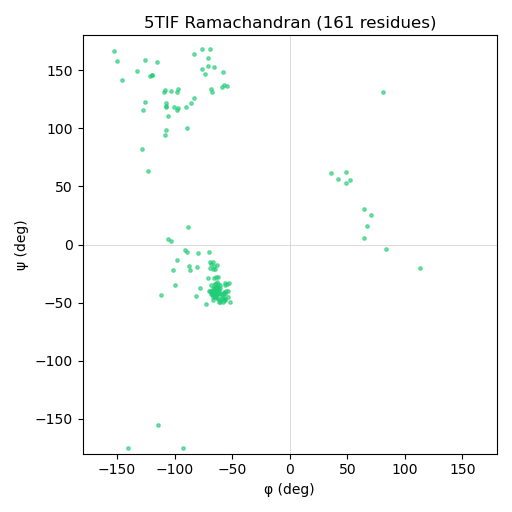 ? 49.812 10.039 22.033 1.00 7.03 132 PHE A N 1
ATOM 1122 C CA . PHE A 1 135 ? 49.569 10.613 20.725 1.00 7.38 132 PHE A CA 1
ATOM 1123 C C . PHE A 1 135 ? 48.196 11.257 20.585 1.00 7.49 132 PHE A C 1
ATOM 1124 O O . PHE A 1 135 ? 47.926 11.846 19.556 1.00 8.14 132 PHE A O 1
ATOM 1132 N N . ASP A 1 136 ? 47.355 11.112 21.591 1.00 7.42 133 ASP A N 1
ATOM 1133 C CA . ASP A 1 136 ? 45.970 11.539 21.545 1.00 7.33 133 ASP A CA 1
ATOM 1134 C C . ASP A 1 136 ? 45.288 11.038 20.259 1.00 7.44 133 ASP A C 1
ATOM 1135 O O . ASP A 1 136 ? 44.819 11.809 19.436 1.00 8.20 133 ASP A O 1
ATOM 1140 N N . VAL A 1 137 ? 45.233 9.709 20.172 1.00 7.70 134 VAL A N 1
ATOM 1141 C CA . VAL A 1 137 ? 44.606 9.049 19.046 1.00 7.66 134 VAL A CA 1
ATOM 1142 C C . VAL A 1 137 ? 43.562 8.102 19.556 1.00 7.31 134 VAL A C 1
ATOM 1143 O O . VAL A 1 137 ? 43.625 7.644 20.685 1.00 7.45 134 VAL A O 1
ATOM 1147 N N . PRO A 1 138 ? 42.603 7.745 18.708 1.00 7.21 135 PRO A N 1
ATOM 1148 C CA . PRO A 1 138 ? 41.610 6.747 19.107 1.00 6.83 135 PRO A CA 1
ATOM 1149 C C . PRO A 1 138 ? 42.236 5.426 19.490 1.00 6.77 135 PRO A C 1
ATOM 1150 O O . PRO A 1 138 ? 43.098 4.930 18.775 1.00 7.39 135 PRO A O 1
ATOM 1154 N N . LEU A 1 139 ? 41.747 4.878 20.591 1.00 6.70 136 LEU A N 1
ATOM 1155 C CA . LEU A 1 139 ? 42.075 3.538 21.028 1.00 6.39 136 LEU A CA 1
ATOM 1156 C C . LEU A 1 139 ? 40.882 2.660 20.759 1.00 6.76 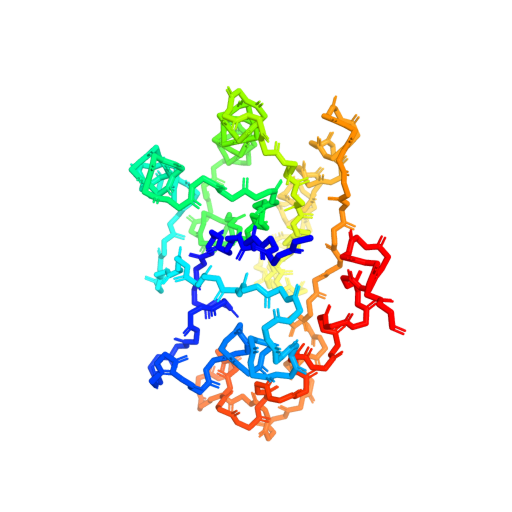136 LEU A C 1
ATOM 1157 O O . LEU A 1 139 ? 39.830 2.797 21.366 1.00 8.36 136 LEU A O 1
ATOM 1162 N N . LEU A 1 140 ? 41.031 1.764 19.793 1.00 6.79 137 LEU A N 1
ATOM 1163 C CA A LEU A 1 140 ? 39.936 0.928 19.387 0.50 7.27 137 LEU A CA 1
ATOM 1164 C CA B LEU A 1 140 ? 39.939 0.925 19.385 0.50 7.32 137 LEU A CA 1
ATOM 1165 C C . LEU A 1 140 ? 39.961 -0.345 20.214 1.00 7.72 137 LEU A C 1
ATOM 1166 O O . LEU A 1 140 ? 41.019 -0.908 20.516 1.00 7.80 137 LEU A O 1
ATOM 1175 N N . PRO A 1 141 ? 38.773 -0.849 20.537 1.00 8.31 138 PRO A N 1
ATOM 1176 C CA . PRO A 1 141 ? 38.706 -2.082 21.304 1.00 8.48 138 PRO A CA 1
ATOM 1177 C C . PRO A 1 141 ? 39.124 -3.303 20.497 1.00 8.24 138 PRO A C 1
ATOM 1178 O O . PRO A 1 141 ? 39.104 -3.318 19.274 1.00 9.53 138 PRO A O 1
ATOM 1182 N N . PHE A 1 142 ? 39.455 -4.321 21.248 1.00 9.66 139 PHE A N 1
ATOM 1183 C CA . PHE A 1 142 ? 39.968 -5.576 20.724 1.00 8.74 139 PHE A CA 1
ATOM 1184 C C . PHE A 1 142 ? 38.898 -6.645 20.730 1.00 8.86 139 PHE A C 1
ATOM 1185 O O . PHE A 1 142 ? 38.237 -6.872 21.725 1.00 11.02 139 PHE A O 1
ATOM 1193 N N . PHE A 1 143 ? 38.743 -7.349 19.627 1.00 9.43 140 PHE A N 1
ATOM 1194 C CA . PHE A 1 143 ? 37.637 -8.286 19.429 1.00 9.63 140 PHE A CA 1
ATOM 1195 C C . PHE A 1 143 ? 37.972 -9.724 19.706 1.00 8.72 140 PHE A C 1
ATOM 1196 O O . PHE A 1 143 ? 37.064 -10.542 19.729 1.00 9.62 140 PHE A O 1
ATOM 1204 N N . LEU A 1 144 ? 39.241 -10.087 19.835 1.00 9.34 141 LEU A N 1
ATOM 1205 C CA . LEU A 1 144 ? 39.568 -11.489 19.728 1.00 8.72 141 LEU A CA 1
ATOM 1206 C C . LEU A 1 144 ? 38.999 -12.353 20.828 1.00 9.30 141 LEU A C 1
ATOM 1207 O O . LEU A 1 144 ? 38.569 -13.461 20.570 1.00 9.88 141 LEU A O 1
ATOM 1212 N N . GLU A 1 145 ? 39.024 -11.878 22.056 1.00 9.81 142 GLU A N 1
ATOM 1213 C CA . GLU A 1 145 ? 38.559 -12.736 23.158 1.00 10.59 142 GLU A CA 1
ATOM 1214 C C . GLU A 1 145 ? 37.105 -13.055 23.002 1.00 10.83 142 GLU A C 1
ATOM 1215 O O . GLU A 1 145 ? 36.676 -14.177 23.257 1.00 11.46 142 GLU A O 1
ATOM 1221 N N . GLU A 1 146 ? 36.314 -12.097 22.549 1.00 10.38 143 GLU A N 1
ATOM 1222 C CA . GLU A 1 146 ? 34.909 -12.388 22.315 1.00 10.85 143 GLU A CA 1
ATOM 1223 C C . GLU A 1 146 ? 34.719 -13.365 21.176 1.00 10.21 143 GLU A C 1
ATOM 1224 O O . GLU A 1 146 ? 33.837 -14.217 21.268 1.00 12.17 143 GLU A O 1
ATOM 1230 N N . VAL A 1 147 ? 35.484 -13.218 20.092 1.00 9.05 144 VAL A N 1
ATOM 1231 C CA . VAL A 1 147 ? 35.359 -14.157 18.995 1.00 8.69 144 VAL A CA 1
ATOM 1232 C C . VAL A 1 147 ? 35.702 -15.569 19.425 1.00 9.20 144 VAL A C 1
ATOM 1233 O O . VAL A 1 147 ? 35.040 -16.505 19.037 1.00 9.87 144 VAL A O 1
ATOM 1237 N N . LYS A 1 148 ? 36.735 -15.710 20.272 1.00 9.25 145 LYS A N 1
ATOM 1238 C CA . LYS A 1 148 ? 37.183 -17.018 20.708 1.00 10.09 145 LYS A CA 1
ATOM 1239 C C . LYS A 1 148 ? 36.155 -17.736 21.548 1.00 9.88 145 LYS A C 1
ATOM 1240 O O . LYS A 1 148 ? 36.237 -18.931 21.727 1.00 12.10 145 LYS A O 1
ATOM 1246 N N . LYS A 1 149 ? 35.180 -17.029 22.095 1.00 10.36 146 LYS A N 1
ATOM 1247 C CA . LYS A 1 149 ? 34.100 -17.673 22.839 1.00 11.25 146 LYS A CA 1
ATOM 1248 C C . LYS A 1 149 ? 33.176 -18.506 21.962 1.00 11.69 146 LYS A C 1
ATOM 1249 O O . LYS A 1 149 ? 32.414 -19.266 22.474 1.00 14.84 146 LYS A O 1
ATOM 1255 N N . LYS A 1 150 ? 33.223 -18.284 20.649 1.00 10.55 147 LYS A N 1
ATOM 1256 C CA . LYS A 1 150 ? 32.319 -18.933 19.687 1.00 10.94 147 LYS A CA 1
ATOM 1257 C C . LYS A 1 150 ? 33.130 -19.946 18.924 1.00 10.18 147 LYS A C 1
ATOM 1258 O O . LYS A 1 150 ? 33.821 -19.598 17.954 1.00 10.55 147 LYS A O 1
ATOM 1264 N N . PRO A 1 151 ? 33.076 -21.220 19.283 1.00 9.81 148 PRO A N 1
ATOM 1265 C CA . PRO A 1 151 ? 33.824 -22.206 18.506 1.00 11.10 148 PRO A CA 1
ATOM 1266 C C . PRO A 1 151 ? 33.505 -22.189 17.035 1.00 10.46 148 PRO A C 1
ATOM 1267 O O . PRO A 1 151 ? 34.371 -22.446 16.207 1.00 11.55 148 PRO A O 1
ATOM 1271 N N . GLN A 1 152 ? 32.247 -21.884 16.743 1.00 9.76 149 GLN A N 1
ATOM 1272 C CA . GLN A 1 152 ? 31.849 -21.835 15.352 1.00 9.92 149 GLN A CA 1
ATOM 1273 C C . GLN A 1 152 ? 32.441 -20.657 14.569 1.00 9.98 149 GLN A C 1
ATOM 1274 O O . GLN A 1 152 ? 32.272 -20.607 13.373 1.00 10.73 149 GLN A O 1
ATOM 1280 N N . TRP A 1 153 ? 33.130 -19.760 15.263 1.00 9.31 150 TRP A N 1
ATOM 1281 C CA . TRP A 1 153 ? 33.848 -18.632 14.652 1.00 8.89 150 TRP A CA 1
ATOM 1282 C C . TRP A 1 153 ? 35.356 -18.838 14.638 1.00 9.73 150 TRP A C 1
ATOM 1283 O O . TRP A 1 153 ? 36.063 -17.926 14.253 1.00 9.73 150 TRP A O 1
ATOM 1294 N N . MET A 1 154 ? 35.818 -20.012 15.068 1.00 11.01 151 MET A N 1
ATOM 1295 C CA . MET A 1 154 ? 37.264 -20.297 15.190 1.00 11.36 151 MET A CA 1
ATOM 1296 C C . MET A 1 154 ? 37.662 -21.461 14.310 1.00 13.27 151 MET A C 1
ATOM 1297 O O . MET A 1 154 ? 36.913 -22.400 14.077 1.00 14.81 151 MET A O 1
ATOM 1302 N N . GLN A 1 155 ? 38.892 -21.329 13.800 1.00 12.71 152 GLN A N 1
ATOM 1303 C CA . GLN A 1 155 ? 39.506 -22.414 13.078 1.00 15.59 152 GLN A CA 1
ATOM 1304 C C . GLN A 1 155 ? 39.835 -23.528 14.049 1.00 19.75 152 GLN A C 1
ATOM 1305 O O . GLN A 1 155 ? 39.740 -23.388 15.266 1.00 18.84 152 GLN A O 1
ATOM 1311 N N . ASP A 1 156 ? 40.170 -24.670 13.482 1.00 24.10 153 ASP A N 1
ATOM 1312 C CA . ASP A 1 156 ? 40.443 -25.860 14.273 1.00 24.41 153 ASP A CA 1
ATOM 1313 C C . ASP A 1 156 ? 41.480 -25.684 15.379 1.00 32.38 153 ASP A C 1
ATOM 1314 O O . ASP A 1 156 ? 41.346 -26.320 16.418 1.00 33.23 153 ASP A O 1
ATOM 1319 N N . ASP A 1 157 ? 42.482 -24.834 15.178 1.00 28.77 154 ASP A N 1
ATOM 1320 C CA . ASP A 1 157 ? 43.542 -24.573 16.162 1.00 45.52 154 ASP A CA 1
ATOM 1321 C C . ASP A 1 157 ? 43.039 -23.874 17.434 1.00 28.06 154 ASP A C 1
ATOM 1322 O O . ASP A 1 157 ? 43.740 -23.757 18.460 1.00 29.12 154 ASP A O 1
ATOM 1327 N N . GLY A 1 158 ? 41.825 -23.320 17.348 1.00 28.67 155 GLY A N 1
ATOM 1328 C CA . GLY A 1 158 ? 41.341 -22.526 18.458 1.00 26.90 155 GLY A CA 1
ATOM 1329 C C . GLY A 1 158 ? 42.123 -21.254 18.661 1.00 24.86 155 GLY A C 1
ATOM 1330 O O . GLY A 1 158 ? 41.998 -20.632 19.693 1.00 26.91 155 GLY A O 1
ATOM 1331 N N . ILE A 1 159 ? 42.908 -20.853 17.665 1.00 20.45 156 ILE A N 1
ATOM 1332 C CA . ILE A 1 159 ? 43.749 -19.676 17.747 1.00 21.30 156 ILE A CA 1
ATOM 1333 C C . ILE A 1 159 ? 43.277 -18.564 16.806 1.00 14.78 156 ILE A C 1
ATOM 1334 O O . ILE A 1 159 ? 43.210 -17.384 17.185 1.00 15.64 156 ILE A O 1
ATOM 1339 N N . HIS A 1 160 ? 42.928 -18.949 15.573 1.00 13.15 157 HIS A N 1
ATOM 1340 C CA . HIS A 1 160 ? 42.592 -17.974 14.540 1.00 11.60 157 HIS A CA 1
ATOM 1341 C C . HIS A 1 160 ? 41.092 -17.999 14.244 1.00 10.46 157 HIS A C 1
ATOM 1342 O O . HIS A 1 160 ? 40.540 -19.050 13.979 1.00 11.81 157 HIS A O 1
ATOM 1349 N N . PRO A 1 161 ? 40.466 -16.818 14.181 1.00 9.90 158 PRO A N 1
ATOM 1350 C CA . PRO A 1 161 ? 39.096 -16.770 13.694 1.00 9.25 158 PRO A CA 1
ATOM 1351 C C . PRO A 1 161 ? 38.972 -17.337 12.298 1.00 9.47 158 PRO A C 1
ATOM 1352 O O . PRO A 1 161 ? 39.865 -17.179 11.473 1.00 10.22 158 PRO A O 1
ATOM 1356 N N . ASN A 1 162 ? 37.817 -17.927 12.045 1.00 9.27 159 ASN A N 1
ATOM 1357 C CA . ASN A 1 162 ? 37.522 -18.508 10.757 1.00 9.84 159 ASN A CA 1
ATOM 1358 C C . ASN A 1 162 ? 36.813 -17.545 9.836 1.00 9.03 159 ASN A C 1
ATOM 1359 O O . ASN A 1 162 ? 36.624 -16.369 10.151 1.00 9.15 159 ASN A O 1
ATOM 1364 N N . ARG A 1 163 ? 36.401 -18.018 8.659 1.00 9.57 160 ARG A N 1
ATOM 1365 C CA . ARG A 1 163 ? 35.722 -17.151 7.703 1.00 10.38 160 ARG A CA 1
ATOM 1366 C C . ARG A 1 163 ? 34.346 -16.749 8.215 1.00 10.39 160 ARG A C 1
ATOM 1367 O O . ARG A 1 163 ? 33.922 -15.609 7.970 1.00 10.18 160 ARG A O 1
ATOM 1375 N N . ASP A 1 164 ? 33.661 -17.630 8.921 1.00 10.09 161 ASP A N 1
ATOM 1376 C CA . ASP A 1 164 ? 32.351 -17.306 9.426 1.00 10.55 161 ASP A CA 1
ATOM 1377 C C . ASP A 1 164 ? 32.397 -16.171 10.446 1.00 9.71 161 ASP A C 1
ATOM 1378 O O . ASP A 1 164 ? 31.416 -15.471 10.609 1.00 10.61 161 ASP A O 1
ATOM 1383 N N . ALA A 1 165 ? 33.509 -16.014 11.144 1.00 9.12 162 ALA A N 1
ATOM 1384 C CA . ALA A 1 165 ? 33.642 -14.913 12.081 1.00 8.90 162 ALA A CA 1
ATOM 1385 C C . ALA A 1 165 ? 33.636 -13.573 11.389 1.00 8.23 162 ALA A C 1
ATOM 1386 O O . ALA A 1 165 ? 33.323 -12.563 12.010 1.00 8.76 162 ALA A O 1
ATOM 1388 N N . GLN A 1 166 ? 34.101 -13.529 10.139 1.00 8.39 163 GLN A N 1
ATOM 1389 C CA . GLN A 1 166 ? 34.493 -12.255 9.546 1.00 8.57 163 GLN A CA 1
ATOM 1390 C C . GLN A 1 166 ? 33.335 -11.301 9.373 1.00 8.75 163 GLN A C 1
ATOM 1391 O O . GLN A 1 166 ? 33.537 -10.121 9.618 1.00 8.85 163 GLN A O 1
ATOM 1397 N N . PRO A 1 167 ? 32.138 -11.727 8.940 1.00 8.80 164 PRO A N 1
ATOM 1398 C CA . PRO A 1 167 ? 31.053 -10.767 8.846 1.00 9.34 164 PRO A CA 1
ATOM 1399 C C . PRO A 1 167 ? 30.721 -10.141 10.176 1.00 8.87 164 PRO A C 1
ATOM 1400 O O . PRO A 1 167 ? 30.376 -8.969 10.252 1.00 10.09 164 PRO A O 1
ATOM 1404 N N . PHE A 1 168 ? 3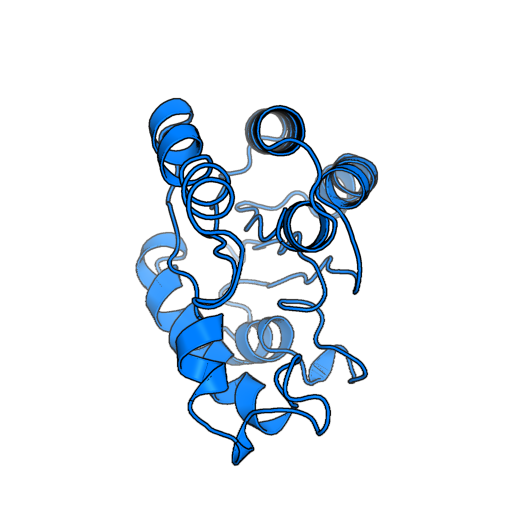0.797 -10.941 11.245 1.00 9.20 165 PHE A N 1
ATOM 1405 C CA . PHE A 1 168 ? 30.526 -10.412 12.570 1.00 9.26 165 PHE A CA 1
ATOM 1406 C C . PHE A 1 168 ? 31.564 -9.387 12.970 1.00 8.79 165 PHE A C 1
ATOM 1407 O O . PHE A 1 168 ? 31.247 -8.354 13.535 1.00 9.95 165 PHE A O 1
ATOM 1415 N N . ILE A 1 169 ? 32.829 -9.689 12.726 1.00 8.76 166 ILE A N 1
ATOM 1416 C CA . ILE A 1 169 ? 33.880 -8.731 13.041 1.00 8.67 166 ILE A CA 1
ATOM 1417 C C . ILE A 1 169 ? 33.706 -7.483 12.199 1.00 8.69 166 ILE A C 1
ATOM 1418 O O . ILE A 1 169 ? 33.855 -6.370 12.716 1.00 9.12 166 ILE A O 1
ATOM 1423 N N . ALA A 1 170 ? 33.382 -7.626 10.905 1.00 8.83 167 ALA A N 1
ATOM 1424 C CA . ALA A 1 170 ? 33.194 -6.474 10.069 1.00 8.99 167 ALA A CA 1
ATOM 1425 C C . ALA A 1 170 ? 32.107 -5.583 10.584 1.00 9.40 167 ALA A C 1
ATOM 1426 O O . ALA A 1 170 ? 32.249 -4.341 10.595 1.00 10.22 167 ALA A O 1
ATOM 1428 N N . ASP A 1 171 ? 30.978 -6.164 10.951 1.00 10.14 168 ASP A N 1
ATOM 1429 C CA . ASP A 1 171 ? 29.882 -5.368 11.430 1.00 10.97 168 ASP A CA 1
ATOM 1430 C C . ASP A 1 171 ? 30.251 -4.668 12.710 1.00 10.55 168 ASP A C 1
ATOM 1431 O O . ASP A 1 171 ? 29.899 -3.487 12.899 1.00 11.54 168 ASP A O 1
ATOM 1436 N N . TRP A 1 172 ? 30.969 -5.347 13.590 1.00 9.87 169 TRP A N 1
ATOM 1437 C CA . TRP A 1 172 ? 31.371 -4.744 14.831 1.00 10.66 169 TRP A CA 1
ATOM 1438 C C . TRP A 1 172 ? 32.373 -3.635 14.593 1.00 10.03 169 TRP A C 1
ATOM 1439 O O . TRP A 1 172 ? 32.266 -2.551 15.164 1.00 11.15 169 TRP A O 1
ATOM 1450 N N . MET A 1 173 ? 33.329 -3.871 13.713 1.00 10.25 170 MET A N 1
ATOM 1451 C CA . MET A 1 173 ? 34.273 -2.828 13.377 1.00 9.89 170 MET A CA 1
ATOM 1452 C C . MET A 1 173 ? 33.618 -1.656 12.727 1.00 9.71 170 MET A C 1
ATOM 1453 O O . MET A 1 173 ? 33.992 -0.502 13.003 1.00 11.10 170 MET A O 1
ATOM 1458 N N . ALA A 1 174 ? 32.608 -1.856 11.894 1.00 10.45 171 ALA A N 1
ATOM 1459 C CA . ALA A 1 174 ? 31.884 -0.747 11.287 1.00 10.77 171 ALA A CA 1
ATOM 1460 C C . ALA A 1 174 ? 31.292 0.125 12.377 1.00 10.91 171 ALA A C 1
ATOM 1461 O O . ALA A 1 174 ? 31.327 1.339 12.284 1.00 12.33 171 ALA A O 1
ATOM 1463 N N . LYS A 1 175 ? 30.724 -0.509 13.401 1.00 11.19 172 LYS A N 1
ATOM 1464 C CA . LYS A 1 175 ? 30.161 0.254 14.487 1.00 12.22 172 LYS A CA 1
ATOM 1465 C C . LYS A 1 175 ? 31.251 1.046 15.209 1.00 12.24 172 LYS A C 1
ATOM 1466 O O . LYS A 1 175 ? 31.025 2.203 15.563 1.00 14.16 172 LYS A O 1
ATOM 1472 N N . GLN A 1 176 ? 32.407 0.434 15.458 1.00 10.71 173 GLN A N 1
ATOM 1473 C CA . GLN A 1 176 ? 33.459 1.122 16.164 1.00 11.11 173 GLN A CA 1
ATOM 1474 C C . GLN A 1 176 ? 33.987 2.306 15.357 1.00 10.94 173 GLN A C 1
ATOM 1475 O O . GLN A 1 176 ? 34.405 3.307 15.904 1.00 12.62 173 GLN A O 1
ATOM 1481 N N . LEU A 1 177 ? 34.005 2.162 14.049 1.00 11.13 174 LEU A N 1
ATOM 1482 C CA . LEU A 1 177 ? 34.554 3.166 13.168 1.00 11.69 174 LEU A CA 1
ATOM 1483 C C . LEU A 1 177 ? 33.590 4.202 12.657 1.00 12.81 174 LEU A C 1
ATOM 1484 O O . LEU A 1 177 ? 34.006 5.191 12.043 1.00 15.25 174 LEU A O 1
ATOM 1489 N N . GLN A 1 178 ? 32.329 4.057 12.966 1.00 13.78 175 GLN A N 1
ATOM 1490 C CA . GLN A 1 178 ? 31.325 4.994 12.513 1.00 16.17 175 GLN A CA 1
ATOM 1491 C C . GLN A 1 178 ? 31.652 6.457 12.811 1.00 15.22 175 GLN A C 1
ATOM 1492 O O . GLN A 1 178 ? 31.526 7.309 11.942 1.00 16.47 175 GLN A O 1
ATOM 1498 N N . PRO A 1 179 ? 32.032 6.788 14.055 1.00 15.74 176 PRO A N 1
ATOM 1499 C CA . PRO A 1 179 ? 32.317 8.178 14.372 1.00 18.02 176 PRO A CA 1
ATOM 1500 C C . PRO A 1 179 ? 33.513 8.742 13.684 1.00 23.81 176 PRO A C 1
ATOM 1501 O O . PRO A 1 179 ? 33.674 9.950 13.657 1.00 30.36 176 PRO A O 1
ATOM 1505 N N . LEU A 1 180 ? 34.403 7.887 13.240 1.00 19.62 177 LEU A N 1
ATOM 1506 C CA . LEU A 1 180 ? 35.608 8.318 12.598 1.00 22.82 177 LEU A CA 1
ATOM 1507 C C . LEU A 1 180 ? 35.296 8.648 11.115 1.00 20.74 177 LEU A C 1
ATOM 1508 O O . LEU A 1 180 ? 35.773 9.677 10.610 1.00 24.50 177 LEU A O 1
ATOM 1513 N N . VAL A 1 181 ? 34.532 7.828 10.388 1.00 17.99 178 VAL A N 1
ATOM 1514 C CA . VAL A 1 181 ? 34.305 8.058 8.960 1.00 18.45 178 VAL A CA 1
ATOM 1515 C C . VAL A 1 181 ? 33.147 8.988 8.634 1.00 19.13 178 VAL A C 1
ATOM 1516 O O . VAL A 1 181 ? 33.077 9.533 7.521 1.00 23.82 178 VAL A O 1
ATOM 1520 N N . ASN A 1 182 ? 32.225 9.101 9.596 1.00 20.28 179 ASN A N 1
ATOM 1521 C CA . ASN A 1 182 ? 31.156 10.072 9.531 1.00 25.05 179 ASN A CA 1
ATOM 1522 C C . ASN A 1 182 ? 30.443 10.052 8.199 1.00 21.07 179 ASN A C 1
ATOM 1523 O O . ASN A 1 182 ? 30.279 11.054 7.517 1.00 26.48 179 ASN A O 1
ATOM 1528 N N . HIS A 1 183 ? 30.005 8.868 7.821 1.00 19.59 180 HIS A N 1
ATOM 1529 C CA . HIS A 1 183 ? 29.171 8.722 6.650 1.00 20.70 180 HIS A CA 1
ATOM 1530 C C . HIS A 1 183 ? 27.808 9.366 6.761 1.00 25.67 180 HIS A C 1
ATOM 1531 O O . HIS A 1 183 ? 27.213 9.460 7.832 1.00 29.41 180 HIS A O 1
ATOM 1538 N N . ASP A 1 184 ? 27.281 9.744 5.613 1.00 30.62 181 ASP A N 1
ATOM 1539 C CA . ASP A 1 184 ? 25.869 10.117 5.546 1.00 49.57 181 ASP A CA 1
ATOM 1540 C C . ASP A 1 184 ? 24.932 8.915 5.699 1.00 71.76 181 ASP A C 1
ATOM 1541 O O . ASP A 1 184 ? 23.923 8.977 6.415 1.00 54.98 181 ASP A O 1
#

Nearest PDB structures (foldseek):
  5tid-assembly1_A  TM=1.005E+00  e=2.422E-36  Escherichia coli
  6lfb-assembly1_A  TM=9.797E-01  e=1.922E-34  Escherichia coli
  1u8u-assembly1_A  TM=9.860E-01  e=1.712E-33  Escherichia coli
  5tic-assembly1_A  TM=9.766E-01  e=1.264E-32  Escherichia coli
  6lfc-assembly5_E  TM=9.566E-01  e=9.334E-32  Escherichia coli

Organism: Escherichia coli (strain K12) (NCBI:txid83333)

GO terms:
  GO:0042597 periplasmic space (C, EXP)
  GO:0004064 arylesterase activity (F, EXP)
  GO:0047617 fatty acyl-CoA hydrolase activity (F, EXP)
  GO:0052816 long-chain fatty acyl-CoA hydrolase activity (F, IDA)
  GO:0004622 phosphatidylcholine lysophospholipase A1 activity (F, IDA)
  GO:0008233 peptidase activity (F, IDA)
  GO:0030288 outer membrane-bounded periplasmic space (C, IDA)
  GO:0042802 identical protein binding (F, IDA)

Sequence (182 aa):
GMDTLLIILGDSSLSAGYRMSSASAAWPALLNDKWQSKTSVVNASIISGDTSQQGLARLPALLKQHQPRWVLLVELGGNDGLRGFFQPQQTEQTLRQILQDVKAANAEPLLMQIRLLPPAANNYYGGRRRYNNEAFSSAIIYPKLAKEFDVPLLLPFFLEEVKKKPQWMQDDGIHPNRDAQPFIADWMAKQLQPLVNHD

Radius of gyration: 15.35 Å; Cα contacts (8 Å, |Δi|>4): 348; chains: 1; bounding box: 34×40×37 Å

B-factor: mean 17.98, std 17.33, range [5.82, 213.59]

CATH classification: 3.40.50.1110

Secondary structure (DSSP, 8-state):
--EEEEEEESHHHH-TTS-GGGSHHHHHHHHHTTSEEEEEEE-TT--HHHHHHHHHHHHHHH--SEEEEE--HHHHHTT--HHHHHHHHHHHHHHHHHTT-EEEEE-----TTS-HHHHHHHHHHHHHHHHHHT--EEPP-HHHHHT-GGGB-TTSSSB-TTHHHHHHHHHHHHHHHHH---

InterPro domains:
  IPR008265 Lipase, GDSL, active site [PS01098] (30-40)
  IPR013830 SGNH hydrolase-type esterase domain [PF13472] (32-187)
  IPR036514 SGNH hydrolase superfamily [G3DSA:3.40.50.1110] (24-208)
  IPR051532 Diverse Ester Hydrolysis Enzymes [PTHR30383] (29-205)

Foldseek 3Di:
DAFEEEEQEACLQCPDPDDSCLAQQVVLQVVCPRLYHYHYPYYHLDALQNSLVVPVVCCVVRVGQEYEYYHHQNCVVVPHQLVVSLVSVLVVCVSCVVSNHAYAYEQDFYDDDPDCVSRVSNRVSQVVSCVVSVHHYFYDCPVVQLVDVVQDDPVSPGGDSVCNVVVNVVVCVRCCVVSVDD

Solvent-accessible surface area: 9068 Å² total; per-residue (Å²): 117,107,42,25,0,0,0,0,0,6,16,25,0,17,7,55,202,34,73,78,80,22,0,0,0,26,46,0,51,90,103,16,122,81,99,2,23,13,31,50,11,18,82,48,32,7,16,0,77,88,0,27,82,52,0,74,70,24,16,177,127,51,142,6,113,4,0,0,0,0,0,0,10,21,2,0,101,116,37,114,119,22,138,98,1,18,87,12,0,39,81,0,0,86,38,0,86,91,40,137,6,92,3,4,0,0,17,3,97,14,39,83,135,56,48,137,195,27,10,110,42,1,26,56,6,0,49,109,0,8,160,87,26,131,16,58,72,7,58,12,7,21,53,107,7,68,141,81,108,110,37,19,42,161,72,42,97,34,8,29,151,89,0,3,65,107,4,3,60,81,0,9,144,48,0,113,78,39,16,115,55,145